Protein 8Q90 (pdb70)

Nearest PDB structures (foldseek):
  8q90-assembly1_B  TM=9.944E-01  e=4.698E-28  Haloferax mediterranei
  2zny-assembly2_C  TM=9.500E-01  e=6.715E-13  Pyrococcus horikoshii
  7fby-assembly1_A  TM=9.081E-01  e=3.328E-12  Pyrococcus horikoshii OT3
  2dbb-assembly1_B  TM=8.563E-01  e=1.277E-11  Pyrococcus horikoshii OT3
  2cfx-assembly1_C  TM=9.259E-01  e=4.310E-11  Bacillus subtilis

Sequence (294 aa):
ENLDAKLINALLGDGRASLRSSLAEELDVSVTTVSNHLRDLEDEGVIEGYTPRVNYDALGYDVTAVIQLKVEGSALPEITERLRAEKQMISVYEVTGDYDIIAIGKFRDTDGMNTQIKKLLTDTDIRESNTSVVLNAVTENEQFALDVENLDAKLINALLGDGRASLRSLAEELDVSVTTVSNHLRDLEDEGVIEGYTPRVNYDALGYDVTAVIQLKVEGSALPEITERLRAEKQMISVYEVTGDYDIIAIGKFRDTDGMNTQIKKLLTDTDIRESNTSVVLNAVTENEQFALDV

Foldseek 3Di:
DCLLLVLVLVCQVPVPDDLVRSCVVSVHDSVVSVVSVVVCCVVCVDVDDDDDDDVVVVQQVWKKKKFFAFPPVCCVVLQVVLVVVVQFPDWAQPDDRGRIITMGTHNDDVRVVVVVVVSVVPPRTPDMDMGIDPDCPDDPRDDRDDD/DCLLLVLVLVCQVPVVDDLVRSCVVSVHDSVVSVVSVCVCCVVPVDVDDDDPDDVCVVQLVWKKKKFFAAPPVCPVVLVVLLVVVVQFPDWAQPDDRGRIITMGTHNDDVGVVVSVVVSVVPVRRPDMDMDIDPDCPDDPRDDRDDD

InterPro domains:
  IPR000485 AsnC-type HTH domain [PR00033] (3-19)
  IPR000485 AsnC-type HTH domain [PR00033] (19-30)
  IPR000485 AsnC-type HTH domain [PR00033] (30-49)
  IPR000485 AsnC-type HTH domain [PS50956] (3-64)
  IPR011008 Dimeric alpha-beta barrel [SSF54909] (63-143)
  IPR011991 ArsR-like helix-turn-helix domain [cd00090] (13-52)
  IPR019887 Transcription regulator AsnC/Lrp, ligand binding domain [PF01037] (66-144)
  IPR019888 Transcription regulator AsnC-like [SM00344] (5-109)
  IPR036388 Winged helix-like DNA-binding domain superfamily [G3DSA:1.10.10.10] (5-54)
  IPR036390 Winged helix DNA-binding domain superfamily [SSF46785] (4-63)
  IPR053535 HTH-type transcriptional regulator Lrp [NF041396] (1-149)

Radius of gyration: 20.19 Å; Cα contacts (8 Å, |Δi|>4): 529; chains: 2; bounding box: 39×53×58 Å

Structure (mmCIF, N/CA/C/O backbone):
data_8Q90
#
_entry.id   8Q90
#
_cell.length_a   32.360
_cell.length_b   60.000
_cell.length_c   87.390
_cell.angle_alpha   90.000
_cell.angle_beta   95.990
_cell.angle_gamma   90.000
#
_symmetry.space_group_name_H-M   'P 1 21 1'
#
loop_
_entity.id
_entity.type
_entity.pdbx_description
1 polymer 'AsnC family transcriptional regulator'
2 water water
#
loop_
_atom_site.group_PDB
_atom_site.id
_atom_site.type_symbol
_atom_site.label_atom_id
_atom_site.label_alt_id
_atom_site.label_comp_id
_atom_site.label_asym_id
_atom_site.label_entity_id
_atom_site.label_seq_id
_atom_site.pdbx_PDB_ins_code
_atom_site.Cartn_x
_atom_site.Cartn_y
_atom_site.Cartn_z
_atom_site.occupancy
_atom_site.B_iso_or_equiv
_atom_site.auth_seq_id
_atom_site.auth_comp_id
_atom_site.auth_asym_id
_atom_site.auth_atom_id
_atom_site.pdbx_PDB_model_num
ATOM 1 N N . GLU A 1 11 ? -10.94300 -32.75400 -28.89700 0.840 50.30077 4 GLU A N 1
ATOM 2 C CA . GLU A 1 11 ? -10.75900 -32.62100 -27.42200 0.840 50.84820 4 GLU A CA 1
ATOM 3 C C . GLU A 1 11 ? -10.16700 -31.24700 -27.09500 0.840 48.14525 4 GLU A C 1
ATOM 4 O O . GLU A 1 11 ? -8.96900 -31.05500 -27.34400 0.840 50.52974 4 GLU A O 1
ATOM 6 N N . ASN A 1 12 ? -10.99800 -30.33300 -26.60200 1.000 47.51622 5 ASN A N 1
ATOM 7 C CA . ASN A 1 12 ? -10.53300 -28.97900 -26.21800 1.000 39.03363 5 ASN A CA 1
ATOM 8 C C . ASN A 1 12 ? -10.01200 -28.25400 -27.46000 1.000 35.43583 5 ASN A C 1
ATOM 9 O O . ASN A 1 12 ? -9.06500 -27.48700 -27.32600 1.000 35.29107 5 ASN A O 1
ATOM 11 N N . LEU A 1 13 ? -10.64900 -28.46900 -28.60700 1.000 36.28856 6 LEU A N 1
ATOM 12 C CA . LEU A 1 13 ? -10.18200 -27.86900 -29.88700 1.000 35.61480 6 LEU A CA 1
ATOM 13 C C . LEU A 1 13 ? -10.22800 -26.34500 -29.80600 1.000 28.94294 6 LEU A C 1
ATOM 14 O O . LEU A 1 13 ? -9.23200 -25.72500 -30.13900 1.000 31.05636 6 LEU A O 1
ATOM 19 N N . ASP A 1 14 ? -11.36000 -25.79600 -29.38600 1.000 28.51921 7 ASP A N 1
ATOM 20 C CA . ASP A 1 14 ? -11.51300 -24.32500 -29.28900 1.000 26.91639 7 ASP A CA 1
ATOM 21 C C . ASP A 1 14 ? -10.37500 -23.75700 -28.43800 1.000 23.06066 7 ASP A C 1
ATOM 22 O O . ASP A 1 14 ? -9.79800 -22.76500 -28.84300 1.000 27.39539 7 ASP A O 1
ATOM 27 N N . ALA A 1 15 ? -10.03700 -24.43500 -27.35100 1.000 27.91124 8 ALA A N 1
ATOM 28 C CA . ALA A 1 15 ? -8.95900 -23.98200 -26.44900 1.000 30.13519 8 ALA A CA 1
ATOM 29 C C . ALA A 1 15 ? -7.59500 -24.07400 -27.13800 1.000 26.69004 8 ALA A C 1
ATOM 30 O O . ALA A 1 15 ? -6.83500 -23.11800 -27.06900 1.000 24.40029 8 ALA A O 1
ATOM 32 N N . LYS A 1 16 ? -7.34000 -25.19400 -27.79800 1.000 28.97453 9 LYS A N 1
ATOM 33 C CA . LYS A 1 16 ? -6.06200 -25.34800 -28.53100 1.000 29.20877 9 LYS A CA 1
ATOM 34 C C . LYS A 1 16 ? -5.99700 -24.31800 -29.66600 1.000 28.20338 9 LYS A C 1
ATOM 35 O O . LYS A 1 16 ? -4.90700 -23.82200 -29.93500 1.000 25.56622 9 LYS A O 1
ATOM 40 N N . LEU A 1 17 ? -7.13900 -24.01300 -30.27700 1.000 23.45281 10 LEU A N 1
ATOM 41 C CA . LEU A 1 17 ? -7.19500 -23.00600 -31.36500 1.000 25.70045 10 LEU A CA 1
ATOM 42 C C . LEU A 1 17 ? -6.82900 -21.61800 -30.82200 1.000 25.70308 10 LEU A C 1
ATOM 43 O O . LEU A 1 17 ? -6.04700 -20.91900 -31.46300 1.000 27.84018 10 LEU A O 1
ATOM 48 N N . ILE A 1 18 ? -7.39600 -21.25900 -29.67500 1.000 25.13459 11 ILE A N 1
ATOM 49 C CA . ILE A 1 18 ? -7.08600 -19.95000 -29.04200 1.000 23.07382 11 ILE A CA 1
ATOM 50 C C . ILE A 1 18 ? -5.60500 -19.95600 -28.65300 1.000 26.50318 11 ILE A C 1
ATOM 51 O O . ILE A 1 18 ? -4.91100 -19.00600 -28.97000 1.000 26.59266 11 ILE A O 1
ATOM 56 N N . ASN A 1 19 ? -5.15800 -21.03300 -28.02400 1.000 24.41345 12 ASN A N 1
ATOM 57 C CA . ASN A 1 19 ? -3.75200 -21.14200 -27.57400 1.000 23.66336 12 ASN A CA 1
ATOM 58 C C . ASN A 1 19 ? -2.83700 -20.99100 -28.78700 1.000 28.74029 12 ASN A C 1
ATOM 59 O O . ASN A 1 19 ? -1.83900 -20.27100 -28.68300 1.000 25.60570 12 ASN A O 1
ATOM 64 N N . ALA A 1 20 ? -3.21400 -21.61700 -29.90100 1.000 25.41621 13 ALA A N 1
ATOM 65 C CA . ALA A 1 20 ? -2.41200 -21.48100 -31.11000 1.000 24.26607 13 ALA A CA 1
ATOM 66 C C . ALA A 1 20 ? -2.32200 -20.02600 -31.55500 1.000 25.31883 13 ALA A C 1
ATOM 67 O O . ALA A 1 20 ? -1.25800 -19.55600 -31.97500 1.000 27.33222 13 ALA A O 1
ATOM 69 N N . LEU A 1 21 ? -3.42400 -19.29100 -31.44900 1.000 24.10289 14 LEU A N 1
ATOM 70 C CA . LEU A 1 21 ? -3.46300 -17.92400 -31.94500 1.000 26.89270 14 LEU A CA 1
ATOM 71 C C . LEU A 1 21 ? -2.66600 -16.97700 -31.06000 1.000 27.63226 14 LEU A C 1
ATOM 72 O O . LEU A 1 21 ? -2.16800 -15.95600 -31.54600 1.000 25.53464 14 LEU A O 1
ATOM 77 N N . LEU A 1 22 ? -2.55700 -17.28400 -29.76900 1.000 27.88755 15 LEU A N 1
ATOM 78 C CA . LEU A 1 22 ? -1.80700 -16.43900 -28.84800 1.000 27.10588 15 LEU A CA 1
ATOM 79 C C . LEU A 1 22 ? -0.36300 -16.29000 -29.31000 1.000 31.43535 15 LEU A C 1
ATOM 80 O O . LEU A 1 22 ? 0.31400 -17.27300 -29.62800 1.000 30.35627 15 LEU A O 1
ATOM 85 N N . GLY A 1 23 ? 0.09800 -15.05100 -29.37500 1.000 32.79867 16 GLY A N 1
ATOM 86 C CA . GLY A 1 23 ? 1.40900 -14.78600 -29.93600 1.000 38.87835 16 GLY A CA 1
ATOM 87 C C . GLY A 1 23 ? 1.60900 -15.33700 -31.33500 1.000 43.65523 16 GLY A C 1
ATOM 88 O O . GLY A 1 23 ? 2.74200 -15.60900 -31.74300 1.000 49.18221 16 GLY A O 1
ATOM 89 N N . ASP A 1 24 ? 0.51700 -15.54800 -32.07200 1.000 40.80752 17 ASP A N 1
ATOM 90 C CA . ASP A 1 24 ? 0.62100 -15.91600 -33.48000 1.000 34.13830 17 ASP A CA 1
ATOM 91 C C . ASP A 1 24 ? -0.66600 -15.54000 -34.19500 1.000 29.94570 17 ASP A C 1
ATOM 92 O O . ASP A 1 24 ? -1.18300 -16.30200 -35.01900 1.000 28.10600 17 ASP A O 1
ATOM 97 N N . GLY A 1 25 ? -1.15400 -14.33200 -33.89900 1.000 28.18496 18 GLY A N 1
ATOM 98 C CA . GLY A 1 25 ? -2.49500 -13.91300 -34.26400 1.000 24.13974 18 GLY A CA 1
ATOM 99 C C . GLY A 1 25 ? -2.77200 -13.85300 -35.74900 1.000 26.87954 18 GLY A C 1
ATOM 100 O O . GLY A 1 25 ? -3.94600 -13.85100 -36.14700 1.000 26.97692 18 GLY A O 1
ATOM 101 N N . ARG A 1 26 ? -1.73500 -13.79100 -36.58200 1.000 23.81075 19 ARG A N 1
ATOM 102 C CA . ARG A 1 26 ? -1.93100 -13.69300 -38.02500 1.000 24.61874 19 ARG A CA 1
ATOM 103 C C . ARG A 1 26 ? -1.62900 -14.99300 -38.76700 1.000 30.11151 19 ARG A C 1
ATOM 104 O O . ARG A 1 26 ? -1.54600 -14.98900 -40.00100 1.000 27.74017 19 ARG A O 1
ATOM 112 N N . ALA A 1 27 ? -1.49200 -16.10400 -38.05600 1.000 25.03195 20 ALA A N 1
ATOM 113 C CA . ALA A 1 27 ? -1.28100 -17.38700 -38.70600 1.000 31.47483 20 ALA A CA 1
ATOM 114 C C . ALA A 1 27 ? -2.37400 -17.66400 -39.72400 1.000 26.23736 20 ALA A C 1
ATOM 115 O O . ALA A 1 27 ? -3.55700 -17.48100 -39.44600 1.000 25.47674 20 ALA A O 1
ATOM 117 N N . SER A 1 28 ? -1.94900 -18.19000 -40.86700 1.000 27.91124 21 SER A N 1
ATOM 118 C CA . SER A 1 28 ? -2.89500 -18.58600 -41.92600 1.000 27.49803 21 SER A CA 1
ATOM 119 C C . SER A 1 28 ? -3.80900 -19.70100 -41.41000 1.000 29.24035 21 SER A C 1
ATOM 120 O O . SER A 1 28 ? -3.39700 -20.41700 -40.50100 1.000 28.17969 21 SER A O 1
ATOM 123 N N . LEU A 1 29 ? -5.00300 -19.81300 -41.98200 1.000 32.45126 22 LEU A N 1
ATOM 124 C CA . LEU A 1 29 ? -5.94500 -20.90200 -41.62500 1.000 29.65356 22 LEU A CA 1
ATOM 125 C C . LEU A 1 29 ? -5.27200 -22.24500 -41.92100 1.000 23.49229 22 LEU A C 1
ATOM 126 O O . LEU A 1 29 ? -5.44400 -23.15600 -41.13800 1.000 30.37733 22 LEU A O 1
ATOM 131 N N . ARG A 1 30 ? -4.50400 -22.31400 -43.00600 1.000 29.38510 23 ARG A N 1
ATOM 132 C CA . ARG A 1 30 ? -3.73200 -23.53900 -43.33900 1.000 29.55091 23 ARG A CA 1
ATOM 133 C C . ARG A 1 30 ? -2.76600 -23.86000 -42.20300 1.000 27.91651 23 ARG A C 1
ATOM 134 O O . ARG A 1 30 ? -2.63600 -25.03300 -41.87700 1.000 26.44264 23 ARG A O 1
ATOM 142 N N A SER A 1 31 ? -1.93600 -22.88600 -41.82300 0.500 26.98481 24 SER A N 1
ATOM 143 N N B SER A 1 31 ? -1.93000 -22.88800 -41.82700 0.500 26.85059 24 SER A N 1
ATOM 144 C CA A SER A 1 31 ? -0.95300 -23.09600 -40.72800 0.500 26.81901 24 SER A CA 1
ATOM 145 C CA B SER A 1 31 ? -0.95400 -23.09500 -40.72300 0.500 26.89533 24 SER A CA 1
ATOM 146 C C A SER A 1 31 ? -1.66700 -23.57200 -39.45800 0.500 25.57675 24 SER A C 1
ATOM 147 C C B SER A 1 31 ? -1.68000 -23.58700 -39.47000 0.500 25.70308 24 SER A C 1
ATOM 148 O O A SER A 1 31 ? -1.30000 -24.63700 -38.95300 0.500 25.15302 24 SER A O 1
ATOM 149 O O B SER A 1 31 ? -1.30200 -24.64000 -38.94800 0.500 25.05827 24 SER A O 1
ATOM 154 N N . LEU A 1 32 ? -2.78100 -22.92400 -39.10900 1.000 25.96890 25 LEU A N 1
ATOM 155 C CA . LEU A 1 32 ? -3.55300 -23.31800 -37.90100 1.000 25.42936 25 LEU A CA 1
ATOM 156 C C . LEU A 1 32 ? -4.09600 -24.73900 -38.08700 1.000 25.32935 25 LEU A C 1
ATOM 157 O O . LEU A 1 32 ? -3.95500 -25.54400 -37.17200 1.000 25.23987 25 LEU A O 1
ATOM 162 N N . ALA A 1 33 ? -4.65500 -25.02300 -39.25300 1.000 25.79520 26 ALA A N 1
ATOM 163 C CA . ALA A 1 33 ? -5.23700 -26.35300 -39.53700 1.000 28.73766 26 ALA A CA 1
ATOM 164 C C . ALA A 1 33 ? -4.16000 -27.44000 -39.42400 1.000 26.88480 26 ALA A C 1
ATOM 165 O O . ALA A 1 33 ? -4.41100 -28.45400 -38.79000 1.000 25.93206 26 ALA A O 1
ATOM 167 N N . GLU A 1 34 ? -2.98600 -27.19000 -39.99000 1.000 26.03207 27 GLU A N 1
ATOM 168 C CA . GLU A 1 34 ? -1.91400 -28.21200 -39.98400 1.000 25.14512 27 GLU A CA 1
ATOM 169 C C . GLU A 1 34 ? -1.39700 -28.38100 -38.55200 1.000 30.53787 27 GLU A C 1
ATOM 170 O O . GLU A 1 34 ? -1.10100 -29.50700 -38.17200 1.000 27.19800 27 GLU A O 1
ATOM 176 N N . GLU A 1 35 ? -1.35600 -27.29400 -37.78300 1.000 26.48212 28 GLU A N 1
ATOM 177 C CA . GLU A 1 35 ? -0.86900 -27.34700 -36.38200 1.000 31.58273 28 GLU A CA 1
ATOM 178 C C . GLU A 1 35 ? -1.83400 -28.17300 -35.53600 1.000 28.25602 28 GLU A C 1
ATOM 179 O O . GLU A 1 35 ? -1.36400 -28.97900 -34.74200 1.000 27.52172 28 GLU A O 1
ATOM 185 N N . LEU A 1 36 ? -3.12800 -27.95500 -35.71800 1.000 29.65356 29 LEU A N 1
ATOM 186 C CA . LEU A 1 36 ? -4.17400 -28.63600 -34.91400 1.000 31.42219 29 LEU A CA 1
ATOM 187 C C . LEU A 1 36 ? -4.54500 -29.97700 -35.54500 1.000 30.64052 29 LEU A C 1
ATOM 188 O O . LEU A 1 36 ? -5.31000 -30.70600 -34.92700 1.000 35.02788 29 LEU A O 1
ATOM 193 N N . ASP A 1 37 ? -4.03000 -30.25600 -36.73900 1.000 28.16390 30 ASP A N 1
ATOM 194 C CA . ASP A 1 37 ? -4.35300 -31.50700 -37.46500 1.000 30.01149 30 ASP A CA 1
ATOM 195 C C . ASP A 1 37 ? -5.85300 -31.55700 -37.76100 1.000 35.38582 30 ASP A C 1
ATOM 196 O O . ASP A 1 37 ? -6.46900 -32.58700 -37.48000 1.000 35.62532 30 ASP A O 1
ATOM 201 N N . VAL A 1 38 ? -6.40000 -30.47000 -38.29100 1.000 28.97979 31 VAL A N 1
ATOM 202 C CA . VAL A 1 38 ? -7.82600 -30.45600 -38.71400 1.000 30.05360 31 VAL A CA 1
ATOM 203 C C . VAL A 1 38 ? -7.89800 -29.73800 -40.06100 1.000 33.65667 31 VAL A C 1
ATOM 204 O O . VAL A 1 38 ? -6.85600 -29.33200 -40.56000 1.000 28.18496 31 VAL A O 1
ATOM 208 N N . SER A 1 39 ? -9.10200 -29.57000 -40.59200 1.000 32.31440 32 SER A N 1
ATOM 209 C CA . SER A 1 39 ? -9.28400 -28.94700 -41.91900 1.000 27.24274 32 SER A CA 1
ATOM 210 C C . SER A 1 39 ? -9.27200 -27.42800 -4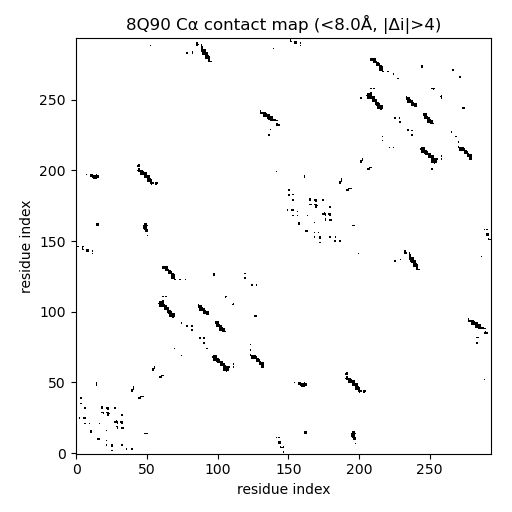1.82400 1.000 27.82965 32 SER A C 1
ATOM 211 O O . SER A 1 39 ? -9.53900 -26.90900 -40.74300 1.000 30.47207 32 SER A O 1
ATOM 214 N N . VAL A 1 40 ? -9.00300 -26.76700 -42.94400 1.000 26.60582 33 VAL A N 1
ATOM 215 C CA . VAL A 1 40 ? -9.11900 -25.28700 -42.97800 1.000 29.38773 33 VAL A CA 1
ATOM 216 C C . VAL A 1 40 ? -10.58600 -24.96100 -42.68500 1.000 25.57412 33 VAL A C 1
ATOM 217 O O . VAL A 1 40 ? -10.83800 -23.97700 -42.00400 1.000 30.12730 33 VAL A O 1
ATOM 221 N N . THR A 1 41 ? -11.49700 -25.81800 -43.15600 1.000 25.89521 34 THR A N 1
ATOM 222 C CA . THR A 1 41 ? -12.93600 -25.54900 -42.93700 1.000 24.55294 34 THR A CA 1
ATOM 223 C C . THR A 1 41 ? -13.23100 -25.57500 -41.42600 1.000 27.91124 34 THR A C 1
ATOM 224 O O . THR A 1 41 ? -13.95000 -24.68000 -40.95700 1.000 28.44552 34 THR A O 1
ATOM 228 N N . THR A 1 42 ? -12.66500 -26.54300 -40.70700 1.000 25.13196 35 THR A N 1
ATOM 229 C CA . THR A 1 42 ? -12.84700 -26.64200 -39.23500 1.000 28.47447 35 THR A CA 1
ATOM 230 C C . THR A 1 42 ? -12.38300 -25.33700 -38.56200 1.000 24.46083 35 THR A C 1
ATOM 231 O O . THR A 1 42 ? -13.17300 -24.75600 -37.82700 1.000 24.86877 35 THR A O 1
ATOM 235 N N . VAL A 1 43 ? -11.15600 -24.89900 -38.84600 1.000 22.70535 36 VAL A N 1
ATOM 236 C CA . VAL A 1 43 ? -10.60600 -23.67100 -38.20900 1.000 24.27133 36 VAL A CA 1
ATOM 237 C C . VAL A 1 43 ? -11.55500 -22.50800 -38.48300 1.000 23.63968 36 VAL A C 1
ATOM 238 O O . VAL A 1 43 ? -11.92800 -21.83300 -37.53500 1.000 30.40101 36 VAL A O 1
ATOM 242 N N . SER A 1 44 ? -11.91600 -22.30700 -39.74400 1.000 24.12131 37 SER A N 1
ATOM 243 C CA . SER A 1 44 ? -12.76400 -21.15600 -40.13400 1.000 28.99558 37 SER A CA 1
ATOM 244 C C . SER A 1 44 ? -14.06800 -21.11500 -39.32700 1.000 24.03183 37 SER A C 1
ATOM 245 O O . SER A 1 44 ? -14.37700 -20.06600 -38.77700 1.000 29.57986 37 SER A O 1
ATOM 248 N N . ASN A 1 45 ? -14.76900 -22.22900 -39.24100 1.000 27.02956 38 ASN A N 1
ATOM 249 C CA . ASN A 1 45 ? -16.09600 -22.25800 -38.58000 1.000 25.16881 38 ASN A CA 1
ATOM 250 C C . ASN A 1 45 ? -15.94000 -22.08900 -37.06500 1.000 27.32959 38 ASN A C 1
ATOM 251 O O . ASN A 1 45 ? -16.70900 -21.33000 -36.48500 1.000 28.26655 38 ASN A O 1
ATOM 256 N N . HIS A 1 46 ? -14.94400 -22.74600 -36.47300 1.000 30.85370 39 HIS A N 1
ATOM 257 C CA . HIS A 1 46 ? -14.70200 -22.61400 -35.01400 1.000 28.23233 39 HIS A CA 1
ATOM 258 C C . HIS A 1 46 ? -14.29600 -21.17400 -34.67300 1.000 29.50880 39 HIS A C 1
ATOM 259 O O . HIS A 1 46 ? -14.76500 -20.66700 -33.66300 1.000 30.17467 39 HIS A O 1
ATOM 266 N N . LEU A 1 47 ? -13.47900 -20.55300 -35.51500 1.000 28.61396 40 LEU A N 1
ATOM 267 C CA . LEU A 1 47 ? -13.05100 -19.15800 -35.26900 1.000 27.34538 40 LEU A CA 1
ATOM 268 C C . LEU A 1 47 ? -14.26800 -18.23800 -35.39800 1.000 29.85621 40 LEU A C 1
ATOM 269 O O . LEU A 1 47 ? -14.41700 -17.37000 -34.54600 1.000 32.62496 40 LEU A O 1
ATOM 274 N N . ARG A 1 48 ? -15.11700 -18.47000 -36.39800 1.000 28.77977 41 ARG A N 1
ATOM 275 C CA . ARG A 1 48 ? -16.32200 -17.62500 -36.62900 1.000 32.08016 41 ARG A CA 1
ATOM 276 C C . ARG A 1 48 ? -17.27100 -17.73300 -35.43000 1.000 32.24334 41 ARG A C 1
ATOM 277 O O . ARG A 1 48 ? -17.83500 -16.71800 -35.02900 1.000 35.62796 41 ARG A O 1
ATOM 282 N N . ASP A 1 49 ? -17.38700 -18.92300 -34.86400 1.000 30.08782 42 ASP A N 1
ATOM 283 C CA . ASP A 1 49 ? -18.27500 -19.13500 -33.70100 1.000 30.87212 42 ASP A CA 1
ATOM 284 C C . ASP A 1 49 ? -17.67300 -18.47700 -32.45700 1.000 32.10648 42 ASP A C 1
ATOM 285 O O . ASP A 1 49 ? -18.42700 -17.86200 -31.70600 1.000 34.68574 42 ASP A O 1
ATOM 290 N N . LEU A 1 50 ? -16.36600 -18.62100 -32.26400 1.000 30.81685 43 LEU A N 1
ATOM 291 C CA . LEU A 1 50 ? -15.67900 -18.02100 -31.09000 1.000 31.65906 43 LEU A CA 1
ATOM 292 C C . LEU A 1 50 ? -15.81100 -16.50300 -31.16400 1.000 33.12766 43 LEU A C 1
ATOM 293 O O . LEU A 1 50 ? -16.02200 -15.88100 -30.11900 1.000 29.14560 43 LEU A O 1
ATOM 298 N N . GLU A 1 51 ? -15.73000 -15.95500 -32.36600 1.000 26.83480 44 GLU A N 1
ATOM 299 C CA . GLU A 1 51 ? -15.89900 -14.49600 -32.55100 1.000 29.96938 44 GLU A CA 1
ATOM 300 C C . GLU A 1 51 ? -17.37600 -14.11700 -32.35100 1.000 34.25674 44 GLU A C 1
ATOM 301 O O . GLU A 1 51 ? -17.63000 -13.06000 -31.77400 1.000 33.01448 44 GLU A O 1
ATOM 307 N N . ASP A 1 52 ? -18.29700 -14.98500 -32.77500 1.000 36.73862 45 ASP A N 1
ATOM 308 C CA . ASP A 1 52 ? -19.75200 -14.71000 -32.64200 1.000 38.23353 45 ASP A CA 1
ATOM 309 C C . ASP A 1 52 ? -20.19900 -14.85900 -31.18400 1.000 41.30232 45 ASP A C 1
ATOM 310 O O . ASP A 1 52 ? -21.08600 -14.10700 -30.78200 1.000 39.63370 45 ASP A O 1
ATOM 315 N N . GLU A 1 53 ? -19.60000 -15.77500 -30.43100 1.000 36.53070 46 GLU A N 1
ATOM 316 C CA . GLU A 1 53 ? -19.92400 -15.92400 -28.99300 1.000 38.89677 46 GLU A CA 1
ATOM 317 C C . GLU A 1 53 ? -19.24200 -14.82800 -28.16900 1.000 37.12287 46 GLU A C 1
ATOM 318 O O . GLU A 1 53 ? -19.50700 -14.77200 -26.97000 1.000 40.71278 46 GLU A O 1
ATOM 324 N N . GLY A 1 54 ? -18.38000 -14.02100 -28.78100 1.000 34.75154 47 GLY A N 1
ATOM 325 C CA . GLY A 1 54 ? -17.63300 -12.99400 -28.03300 1.000 35.28844 47 GLY A CA 1
ATOM 326 C C . GLY A 1 54 ? -16.46500 -13.51900 -27.20700 1.000 32.32230 47 GLY A C 1
ATOM 327 O O . GLY A 1 54 ? -16.01400 -12.77600 -26.34500 1.000 32.56706 47 GLY A O 1
ATOM 328 N N . VAL A 1 55 ? -16.00500 -14.74900 -27.43400 1.000 27.78228 48 VAL A N 1
ATOM 329 C CA . VAL A 1 55 ? -14.79600 -15.27800 -26.74000 1.000 24.16606 48 VAL A CA 1
ATOM 330 C C . VAL A 1 55 ? -13.57300 -14.61100 -27.37500 1.000 25.38462 48 VAL A C 1
ATOM 331 O O . VAL A 1 55 ? -12.65200 -14.28100 -26.65100 1.000 25.67413 48 VAL A O 1
ATOM 335 N N . ILE A 1 56 ? -13.59300 -14.44600 -28.68900 1.000 22.06317 49 ILE A N 1
ATOM 336 C CA . ILE A 1 56 ? -12.51700 -13.68500 -29.37400 1.000 27.98493 49 ILE A CA 1
ATOM 337 C C . ILE A 1 56 ? -13.13700 -12.33600 -29.75000 1.000 31.94330 49 ILE A C 1
ATOM 338 O O . ILE A 1 56 ? -14.00200 -12.30500 -30.62400 1.000 31.21953 49 ILE A O 1
ATOM 343 N N . GLU A 1 57 ? -12.72400 -11.27600 -29.07200 1.000 29.88779 50 GLU A N 1
ATOM 344 C CA . GLU A 1 57 ? -13.34100 -9.94100 -29.27600 1.000 31.47746 50 GLU A CA 1
ATOM 345 C C . GLU A 1 57 ? -12.77200 -9.27700 -30.52600 1.000 28.44025 50 GLU A C 1
ATOM 346 O O . GLU A 1 57 ? -13.37300 -8.32500 -31.01300 1.000 35.10158 50 GLU A O 1
ATOM 352 N N . GLY A 1 58 ? -11.67100 -9.81000 -31.02700 1.000 30.37733 51 GLY A N 1
ATOM 353 C CA . GLY A 1 58 ? -11.01400 -9.25500 -32.21100 1.000 32.06700 51 GLY A CA 1
ATOM 354 C C . GLY A 1 58 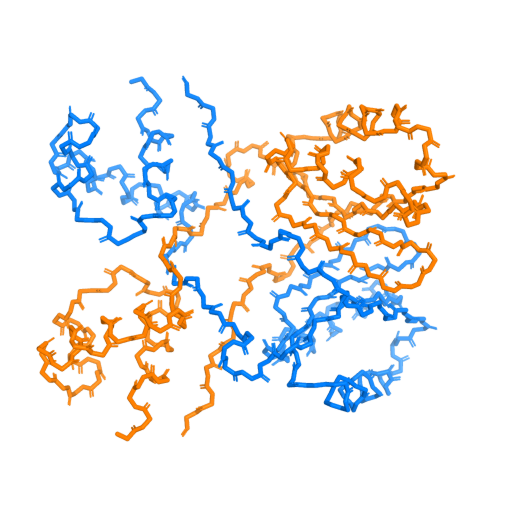? -9.54500 -9.61500 -32.23200 1.000 26.34526 51 GLY A C 1
ATOM 355 O O . GLY A 1 58 ? -9.10300 -10.35300 -31.36200 1.000 27.04008 51 GLY A O 1
ATOM 356 N N . TYR A 1 59 ? -8.83000 -9.09900 -33.21600 1.000 24.71612 52 TYR A N 1
ATOM 357 C CA . TYR A 1 59 ? -7.38300 -9.37000 -33.32500 1.000 26.25841 52 TYR A CA 1
ATOM 358 C C . TYR A 1 59 ? -6.64000 -8.03700 -33.38900 1.000 23.87128 52 TYR A C 1
ATOM 359 O O . TYR A 1 59 ? -7.16200 -7.07800 -33.96000 1.000 26.39790 52 TYR A O 1
ATOM 368 N N . THR A 1 60 ? -5.44500 -8.00100 -32.80700 1.000 29.54038 53 THR A N 1
ATOM 369 C CA . THR A 1 60 ? -4.67300 -6.73800 -32.77300 1.000 26.27157 53 THR A CA 1
ATOM 370 C C . THR A 1 60 ? -3.16900 -6.98900 -32.74300 1.000 30.38259 53 THR A C 1
ATOM 371 O O . THR A 1 60 ? -2.73900 -8.03900 -32.25700 1.000 26.74268 53 THR A O 1
ATOM 375 N N . PRO A 1 61 ? -2.35700 -6.05400 -33.26200 1.000 28.70607 54 PRO A N 1
ATOM 376 C CA . PRO A 1 61 ? -0.92000 -6.17900 -33.12900 1.000 26.49791 54 PRO A CA 1
ATOM 377 C C . PRO A 1 61 ? -0.47700 -5.76200 -31.72400 1.000 26.10050 54 PRO A C 1
ATOM 378 O O . PRO A 1 61 ? -1.14900 -4.97300 -31.12500 1.000 30.28258 54 PRO A O 1
ATOM 382 N N . ARG A 1 62 ? 0.59500 -6.35700 -31.21600 1.000 25.97153 55 ARG A N 1
ATOM 383 C CA . ARG A 1 62 ? 1.16900 -5.89800 -29.93100 1.000 25.07406 55 ARG A CA 1
ATOM 384 C C . ARG A 1 62 ? 2.16100 -4.78900 -30.26200 1.000 27.51119 55 ARG A C 1
ATOM 385 O O . ARG A 1 62 ? 3.25400 -5.10900 -30.72100 1.000 22.42637 55 ARG A O 1
ATOM 393 N N . VAL A 1 63 ? 1.75800 -3.54400 -30.04000 1.000 30.43523 56 VAL A N 1
ATOM 394 C CA . VAL A 1 63 ? 2.59100 -2.37200 -30.43700 1.000 27.94546 56 VAL A CA 1
ATOM 395 C C . VAL A 1 63 ? 3.54800 -1.98000 -29.30800 1.000 30.04308 56 VAL A C 1
ATOM 396 O O . VAL A 1 63 ? 3.11000 -1.91000 -28.16400 1.000 28.19022 56 VAL A O 1
ATOM 400 N N . ASN A 1 64 ? 4.80400 -1.73000 -29.65800 1.000 27.43750 57 ASN A N 1
ATOM 401 C CA . ASN A 1 64 ? 5.82300 -1.30200 -28.67400 1.000 29.16402 57 ASN A CA 1
ATOM 402 C C . ASN A 1 64 ? 5.80400 0.22700 -28.59900 1.000 26.04523 57 ASN A C 1
ATOM 403 O O . ASN A 1 64 ? 6.43500 0.86700 -29.43500 1.000 24.97931 57 ASN A O 1
ATOM 408 N N . TYR A 1 65 ? 5.10200 0.77100 -27.61200 1.000 28.15601 58 TYR A N 1
ATOM 409 C CA . TYR A 1 65 ? 4.95400 2.24700 -27.51200 1.000 27.00324 58 TYR A CA 1
ATOM 410 C C . TYR A 1 65 ? 6.26300 2.90100 -27.04400 1.000 30.12203 58 TYR A C 1
ATOM 411 O O . TYR A 1 65 ? 6.49100 4.06500 -27.36700 1.000 28.10863 58 TYR A O 1
ATOM 420 N N . ASP A 1 66 ? 7.09700 2.16500 -26.31700 1.000 27.26380 59 ASP A N 1
ATOM 421 C CA . ASP A 1 66 ? 8.41900 2.70400 -25.92400 1.000 27.36381 59 ASP A CA 1
ATOM 422 C C . ASP A 1 66 ? 9.18900 3.03000 -27.20200 1.000 26.87691 59 ASP A C 1
ATOM 423 O O . ASP A 1 66 ? 9.83000 4.07400 -27.25400 1.000 31.89330 59 ASP A O 1
ATOM 428 N N . ALA A 1 67 ? 9.05400 2.17400 -28.20800 1.000 27.48751 60 ALA A N 1
ATOM 429 C CA . ALA A 1 67 ? 9.73900 2.39500 -29.49700 1.000 34.40149 60 ALA A CA 1
ATOM 430 C C . ALA A 1 67 ? 9.17200 3.62300 -30.19600 1.000 30.33785 60 ALA A C 1
ATOM 431 O O . ALA A 1 67 ? 9.91000 4.22400 -30.96600 1.000 40.93122 60 ALA A O 1
ATOM 433 N N . LEU A 1 68 ? 7.91300 3.95500 -29.93800 1.000 32.50916 61 LEU A N 1
ATOM 434 C CA . LEU A 1 68 ? 7.24400 5.12000 -30.56300 1.000 26.69267 61 LEU A CA 1
ATOM 435 C C . LEU A 1 68 ? 7.38800 6.36900 -29.68500 1.000 30.04571 61 LEU A C 1
ATOM 436 O O . LEU A 1 68 ? 6.67100 7.33100 -29.94600 1.000 34.08567 61 LEU A O 1
ATOM 441 N N . GLY A 1 69 ? 8.25600 6.33600 -28.67700 1.000 29.31930 62 GLY A N 1
ATOM 442 C CA . GLY A 1 69 ? 8.51300 7.52400 -27.84200 1.000 29.73251 62 GLY A CA 1
ATOM 443 C C . GLY A 1 69 ? 7.57800 7.66700 -26.65800 1.000 30.80633 62 GLY A C 1
ATOM 444 O O . GLY A 1 69 ? 7.58200 8.72900 -26.04100 1.000 31.42219 62 GLY A O 1
ATOM 445 N N . TYR A 1 70 ? 6.80100 6.63500 -26.35900 1.000 26.85848 63 TYR A N 1
ATOM 446 C CA . TYR A 1 70 ? 5.95500 6.69000 -25.17300 1.000 26.93481 63 TYR A CA 1
ATOM 447 C C . TYR A 1 70 ? 6.68500 5.92300 -24.07200 1.000 25.76098 63 TYR A C 1
ATOM 448 O O . TYR A 1 70 ? 6.39200 4.77100 -23.77400 1.000 30.21678 63 TYR A O 1
ATOM 457 N N . ASP A 1 71 ? 7.65800 6.60200 -23.45100 1.000 26.97692 64 ASP A N 1
ATOM 458 C CA . ASP A 1 71 ? 8.58200 5.95200 -22.53500 1.000 32.87236 64 ASP A CA 1
ATOM 459 C C . ASP A 1 71 ? 8.01300 5.71300 -21.14400 1.000 35.94642 64 ASP A C 1
ATOM 460 O O . ASP A 1 71 ? 8.55300 4.87100 -20.41800 1.000 36.35962 64 ASP A O 1
ATOM 465 N N . VAL A 1 72 ? 6.99400 6.45700 -20.72600 1.000 30.78527 65 VAL A N 1
ATOM 466 C CA . VAL A 1 72 ? 6.57000 6.47600 -19.32800 1.000 27.26116 65 VAL A CA 1
ATOM 467 C C . VAL A 1 72 ? 5.19200 5.85500 -19.20100 1.000 23.62652 65 VAL A C 1
ATOM 468 O O . VAL A 1 72 ? 4.29700 6.15000 -19.99400 1.000 22.55534 65 VAL A O 1
ATOM 472 N N . THR A 1 73 ? 5.02400 4.99900 -18.19800 1.000 21.31835 66 THR A N 1
ATOM 473 C CA . THR A 1 73 ? 3.72600 4.45700 -17.81300 1.000 20.08136 66 THR A CA 1
ATOM 474 C C . THR A 1 73 ? 3.42300 4.87000 -16.37300 1.000 20.60773 66 THR A C 1
ATOM 475 O O . THR A 1 73 ? 4.32500 4.93500 -15.53500 1.000 22.26583 66 THR A O 1
ATOM 479 N N . ALA A 1 74 ? 2.15900 5.16300 -16.07900 1.000 20.89987 67 ALA A N 1
ATOM 480 C CA . ALA A 1 74 ? 1.76600 5.46900 -14.71300 1.000 21.09463 67 ALA A CA 1
ATOM 481 C C . ALA A 1 74 ? 0.44900 4.77500 -14.39700 1.000 23.05013 67 ALA A C 1
ATOM 482 O O . ALA A 1 74 ? -0.40800 4.60100 -15.26400 1.000 24.11605 67 ALA A O 1
ATOM 484 N N . VAL A 1 75 ? 0.31600 4.35400 -13.14900 1.000 20.09188 68 VAL A N 1
ATOM 485 C CA . VAL A 1 75 ? -0.93400 3.83400 -12.61800 1.000 20.83145 68 VAL A CA 1
ATOM 486 C C . VAL A 1 75 ? -1.57100 4.95200 -11.79600 1.000 23.95287 68 VAL A C 1
ATOM 487 O O . VAL A 1 75 ? -0.95000 5.48200 -10.86700 1.000 23.68968 68 VAL A O 1
ATOM 491 N N . ILE A 1 76 ? -2.77900 5.32800 -12.16000 1.000 20.51035 69 ILE A N 1
ATOM 492 C CA . ILE A 1 76 ? -3.44600 6.46400 -11.47500 1.000 21.30782 69 ILE A CA 1
ATOM 493 C C . ILE A 1 76 ? -4.61800 5.96000 -10.63600 1.000 24.86088 69 ILE A C 1
ATOM 494 O O . ILE A 1 76 ? -5.50300 5.29800 -11.18900 1.000 22.68430 69 ILE A O 1
ATOM 499 N N . GLN A 1 77 ? -4.58900 6.27900 -9.34900 1.000 20.91303 70 GLN A N 1
ATOM 500 C CA . GLN A 1 77 ? -5.69200 5.90600 -8.44300 1.000 21.50784 70 GLN A CA 1
ATOM 501 C C . GLN A 1 77 ? -6.52100 7.15800 -8.14000 1.000 21.31571 70 GLN A C 1
ATOM 502 O O . GLN A 1 77 ? -5.93300 8.18300 -7.82300 1.000 18.61802 70 GLN A O 1
ATOM 508 N N . LEU A 1 78 ? -7.83700 7.04700 -8.26700 1.000 19.68394 71 LEU A N 1
ATOM 509 C CA . LEU A 1 78 ? -8.74200 8.19700 -8.03400 1.000 20.12873 71 LEU A CA 1
ATOM 510 C C . LEU A 1 78 ? -9.89300 7.82800 -7.09100 1.000 20.65511 71 LEU A C 1
ATOM 511 O O . LEU A 1 78 ? -10.33800 6.67900 -7.11800 1.000 20.74722 71 LEU A O 1
ATOM 516 N N . LYS A 1 79 ? -10.34600 8.79700 -6.31100 1.000 19.44707 72 LYS A N 1
ATOM 517 C CA . LYS A 1 79 ? -11.52900 8.59600 -5.45200 1.000 20.91567 72 LYS A CA 1
ATOM 518 C C . LYS A 1 79 ? -12.60200 9.58900 -5.90100 1.000 23.14225 72 LYS A C 1
ATOM 519 O O . LYS A 1 79 ? -12.35600 10.79200 -5.84600 1.000 22.69746 72 LYS A O 1
ATOM 525 N N . VAL A 1 80 ? -13.71400 9.07100 -6.37900 1.000 20.03398 73 VAL A N 1
ATOM 526 C CA . VAL A 1 80 ? -14.84900 9.92500 -6.80700 1.000 23.56072 73 VAL A CA 1
ATOM 527 C C . VAL A 1 80 ? -16.13400 9.35900 -6.19100 1.000 22.86064 73 VAL A C 1
ATOM 528 O O . VAL A 1 80 ? -16.14100 8.19600 -5.81600 1.000 23.17120 73 VAL A O 1
ATOM 532 N N . GLU A 1 81 ? -17.16900 10.18200 -6.06600 1.000 25.58728 74 GLU A N 1
ATOM 533 C CA . GLU A 1 81 ? -18.48400 9.67400 -5.62800 1.000 21.37888 74 GLU A CA 1
ATOM 534 C C . GLU A 1 81 ? -19.03400 8.77100 -6.73800 1.000 23.25542 74 GLU A C 1
ATOM 535 O O . GLU A 1 81 ? -18.72900 9.02600 -7.90200 1.000 27.73227 74 GLU A O 1
ATOM 537 N N . GLY A 1 82 ? -19.81200 7.75700 -6.37800 1.000 24.69507 75 GLY A N 1
ATOM 538 C CA . GLY A 1 82 ? -20.40400 6.84600 -7.37000 1.000 21.53416 75 GLY A CA 1
ATOM 539 C C . GLY A 1 82 ? -21.12200 7.58800 -8.47500 1.000 22.37374 75 GLY A C 1
ATOM 540 O O . GLY A 1 82 ? -20.93700 7.22800 -9.62600 1.000 26.28210 75 GLY A O 1
ATOM 541 N N . SER A 1 83 ? -21.87900 8.61900 -8.11700 1.000 22.67903 76 SER A N 1
ATOM 542 C CA . SER A 1 83 ? -22.65100 9.42400 -9.09800 1.000 26.58477 76 SER A CA 1
ATOM 543 C C . SER A 1 83 ? -21.74600 10.02000 -10.16900 1.000 28.84556 76 SER A C 1
ATOM 544 O O . SER A 1 83 ? -22.25800 10.36200 -11.23100 1.000 29.26667 76 SER A O 1
ATOM 547 N N . ALA A 1 84 ? -20.46300 10.18400 -9.85800 1.000 25.33462 77 ALA A N 1
ATOM 548 C CA . ALA A 1 84 ? -19.52600 10.81100 -10.81100 1.000 26.86112 77 ALA A CA 1
ATOM 549 C C . ALA A 1 84 ? -18.72800 9.76500 -11.60700 1.000 28.01915 77 ALA A C 1
ATOM 550 O O . ALA A 1 84 ? -18.05400 10.15000 -12.55600 1.000 32.18807 77 ALA A O 1
ATOM 552 N N . LEU A 1 85 ? -18.81100 8.49700 -11.22400 1.000 24.21869 78 LEU A N 1
ATOM 553 C CA . LEU A 1 85 ? -18.06200 7.42000 -11.91800 1.000 28.16654 78 LEU A CA 1
ATOM 554 C C . LEU A 1 85 ? -18.33500 7.47600 -13.42800 1.000 29.50091 78 LEU A C 1
ATOM 555 O O . LEU A 1 85 ? -17.37900 7.46500 -14.18000 1.000 32.09859 78 LEU A O 1
ATOM 560 N N . PRO A 1 86 ? -19.59800 7.56600 -13.88800 1.000 28.52447 79 PRO A N 1
ATOM 561 C CA . PRO A 1 86 ? -19.89500 7.67300 -15.31700 1.000 34.57520 79 PRO A CA 1
ATOM 562 C C . PRO A 1 86 ? -19.11400 8.78300 -16.05300 1.000 31.39850 79 PRO A C 1
ATOM 563 O O . PRO A 1 86 ? -18.52900 8.50200 -17.05900 1.000 32.37757 79 PRO A O 1
ATOM 567 N N . GLU A 1 87 ? -19.07700 9.99700 -15.51100 1.000 30.90897 80 GLU A N 1
ATOM 568 C CA . GLU A 1 87 ? -18.43800 11.14600 -16.22100 1.000 31.92488 80 GLU A CA 1
ATOM 569 C C . GLU A 1 87 ? -16.90700 11.07400 -16.15900 1.000 24.29239 80 GLU A C 1
ATOM 570 O O . GLU A 1 87 ? -16.27200 11.39500 -17.15200 1.000 29.01664 80 GLU A O 1
ATOM 576 N N . ILE A 1 88 ? -16.36300 10.64600 -15.02900 1.000 28.94031 81 ILE A N 1
ATOM 577 C CA . ILE A 1 88 ? -14.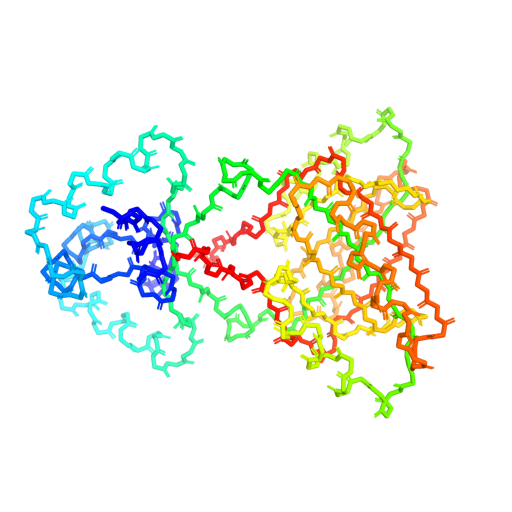88400 10.49800 -14.90600 1.000 27.29011 81 ILE A CA 1
ATOM 578 C C . ILE A 1 88 ? -14.41800 9.37400 -15.83500 1.000 26.61635 81 ILE A C 1
ATOM 579 O O . ILE A 1 88 ? -13.40500 9.56700 -16.50500 1.000 27.85334 81 ILE A O 1
ATOM 584 N N . THR A 1 89 ? -15.16300 8.27300 -15.88600 1.000 21.50258 82 THR A N 1
ATOM 585 C CA . THR A 1 89 ? -14.77700 7.10900 -16.71700 1.000 23.94498 82 THR A CA 1
ATOM 586 C C . THR A 1 89 ? -14.78000 7.53700 -18.18400 1.000 26.46633 82 THR A C 1
ATOM 587 O O . THR A 1 89 ? -13.82400 7.21200 -18.88300 1.000 30.74579 82 THR A O 1
ATOM 591 N N . GLU A 1 90 ? -15.80300 8.27500 -18.59600 1.000 28.71397 83 GLU A N 1
ATOM 592 C CA . GLU A 1 90 ? -15.90600 8.76500 -19.99600 1.000 31.71959 83 GLU A CA 1
ATOM 593 C C . GLU A 1 90 ? -14.78200 9.76300 -20.28400 1.000 32.65918 83 GLU A C 1
ATOM 594 O O . GLU A 1 90 ? -14.18000 9.65700 -21.35200 1.000 35.01999 83 GLU A O 1
ATOM 596 N N . ARG A 1 91 ? -14.51300 10.67700 -19.35500 1.000 30.09308 84 ARG A N 1
ATOM 597 C CA . ARG A 1 91 ? -13.37700 11.62800 -19.50200 1.000 31.25375 84 ARG A CA 1
ATOM 598 C C . ARG A 1 91 ? -12.06400 10.86600 -19.70900 1.000 32.53548 84 ARG A C 1
ATOM 599 O O . ARG A 1 91 ? -11.27900 11.28100 -20.55700 1.000 32.17754 84 ARG A O 1
ATOM 607 N N . LEU A 1 92 ? -11.84500 9.80600 -18.93800 1.000 29.57986 85 LEU A N 1
ATOM 608 C CA . LEU A 1 92 ? -10.59200 9.01500 -19.02200 1.000 25.24250 85 LEU A CA 1
ATOM 609 C C . LEU A 1 92 ? -10.56300 8.20300 -20.32400 1.000 29.76936 85 LEU A C 1
ATOM 610 O O . LEU A 1 92 ? -9.50100 8.13700 -20.94000 1.000 28.83504 85 LEU A O 1
ATOM 615 N N . ARG A 1 93 ? -11.69000 7.60300 -20.70500 1.000 32.81972 86 ARG A N 1
ATOM 616 C CA . ARG A 1 93 ? -11.79400 6.84800 -21.97900 1.000 36.14644 86 ARG A CA 1
ATOM 617 C C . ARG A 1 93 ? -11.52700 7.77600 -23.16100 1.000 39.28103 86 ARG A C 1
ATOM 618 O O . ARG A 1 93 ? -10.96400 7.30000 -24.14100 1.000 42.89462 86 ARG A O 1
ATOM 622 N N . ALA A 1 94 ? -11.93000 9.04100 -23.06100 1.000 36.50438 87 ALA A N 1
ATOM 623 C CA . ALA A 1 94 ? -11.65900 10.04100 -24.11500 1.000 43.09464 87 ALA A CA 1
ATOM 624 C C . ALA A 1 94 ? -10.15200 10.24300 -24.29400 1.000 37.43607 87 ALA A C 1
ATOM 625 O O . ALA A 1 94 ? -9.73100 10.46000 -25.43100 1.000 43.26571 87 ALA A O 1
ATOM 627 N N . GLU A 1 95 ? -9.39300 10.20800 -23.20300 1.000 35.30423 88 GLU A N 1
ATOM 628 C CA . GLU A 1 95 ? -7.91600 10.35600 -23.28400 1.000 35.83588 88 GLU A CA 1
ATOM 629 C C . GLU A 1 95 ? -7.35200 9.03600 -23.80700 1.000 32.40389 88 GLU A C 1
ATOM 630 O O . GLU A 1 95 ? -7.27300 8.07500 -23.03600 1.000 30.95634 88 GLU A O 1
ATOM 633 N N . LYS A 1 96 ? -7.02800 8.99500 -25.09400 1.000 30.28784 89 LYS A N 1
ATOM 634 C CA . LYS A 1 96 ? -6.58200 7.73100 -25.72700 1.000 35.48057 89 LYS A CA 1
ATOM 635 C C . LYS A 1 96 ? -5.35500 7.15200 -25.01900 1.000 31.13794 89 LYS A C 1
ATOM 636 O O . LYS A 1 96 ? -5.16000 5.94400 -25.11800 1.000 36.35699 89 LYS A O 1
ATOM 642 N N . GLN A 1 97 ? -4.58100 7.98300 -24.33300 1.000 28.83767 90 GLN A N 1
ATOM 643 C CA . GLN A 1 97 ? -3.33200 7.50100 -23.69600 1.000 29.83779 90 GLN A CA 1
ATOM 644 C C . GLN A 1 97 ? -3.66000 6.68700 -22.44100 1.000 28.46920 90 GLN A C 1
ATOM 645 O O . GLN A 1 97 ? -2.77500 5.98600 -21.96000 1.000 24.18974 90 GLN A O 1
ATOM 651 N N . MET A 1 98 ? -4.87800 6.81200 -21.93200 1.000 24.30028 91 MET A N 1
ATOM 652 C CA . MET A 1 98 ? -5.30100 5.94900 -20.80600 1.000 27.29275 91 MET A CA 1
ATOM 653 C C . MET A 1 98 ? -5.69500 4.60900 -21.43200 1.000 25.47674 91 MET A C 1
ATOM 654 O O . MET A 1 98 ? -6.78200 4.53300 -22.00100 1.000 27.70595 91 MET A O 1
ATOM 659 N N . ILE A 1 99 ? -4.83200 3.60300 -21.33100 1.000 24.39240 92 ILE A N 1
ATOM 660 C CA . ILE A 1 99 ? -5.10700 2.35600 -22.04500 1.000 24.58979 92 ILE A CA 1
ATOM 661 C C . ILE A 1 99 ? -5.95800 1.37900 -21.23400 1.000 24.52662 92 ILE A C 1
ATOM 662 O O . ILE A 1 99 ? -6.56700 0.46700 -21.82000 1.000 24.70296 92 ILE A O 1
ATOM 667 N N . SER A 1 100 ? -6.04100 1.55700 -19.91300 1.000 22.44216 93 SER A N 1
ATOM 668 C CA . SER A 1 100 ? -6.91500 0.77200 -19.04900 1.000 22.24214 93 SER A CA 1
ATOM 669 C C . SER A 1 100 ? -7.60600 1.70200 -18.06600 1.000 21.16306 93 SER A C 1
ATOM 670 O O . SER A 1 100 ? -6.99100 2.65200 -17.58400 1.000 20.21821 93 SER A O 1
ATOM 673 N N . VAL A 1 101 ? -8.88800 1.44200 -17.79100 1.000 22.37374 94 VAL A N 1
ATOM 674 C CA . VAL A 1 101 ? -9.68400 2.20500 -16.82900 1.000 21.94737 94 VAL A CA 1
ATOM 675 C C . VAL A 1 101 ? -10.59400 1.22500 -16.09800 1.000 24.11079 94 VAL A C 1
ATOM 676 O O . VAL A 1 101 ? -11.41900 0.55300 -16.72700 1.000 22.91327 94 VAL A O 1
ATOM 680 N N . TYR A 1 102 ? -10.46000 1.14700 -14.77400 1.000 19.55234 95 TYR A N 1
ATOM 681 C CA . TYR A 1 102 ? -11.18600 0.18100 -13.96500 1.000 19.44970 95 TYR A CA 1
ATOM 682 C C . TYR A 1 102 ? -11.94400 0.90200 -12.86700 1.000 22.78168 95 TYR A C 1
ATOM 683 O O . TYR A 1 102 ? -11.35400 1.71800 -12.15100 1.000 21.52627 95 TYR A O 1
ATOM 692 N N . GLU A 1 103 ? -13.23500 0.59200 -12.71800 1.000 21.01831 96 GLU A N 1
ATOM 693 C CA . GLU A 1 103 ? -13.95400 0.87800 -11.48100 1.000 19.56024 96 GLU A CA 1
ATOM 694 C C . GLU A 1 103 ? -13.72800 -0.28300 -10.51500 1.000 22.82642 96 GLU A C 1
ATOM 695 O O . GLU A 1 103 ? -13.91500 -1.45200 -10.88300 1.000 22.80273 96 GLU A O 1
ATOM 701 N N . VAL A 1 104 ? -13.27900 0.02400 -9.29400 1.000 17.56790 97 VAL A N 1
ATOM 702 C CA . VAL A 1 104 ? -12.81400 -1.01100 -8.37700 1.000 20.14715 97 VAL A CA 1
ATOM 703 C C . VAL A 1 104 ? -13.33800 -0.71900 -6.98000 1.000 21.51837 97 VAL A C 1
ATOM 704 O O . VAL A 1 104 ? -13.81700 0.37700 -6.69700 1.000 20.18137 97 VAL A O 1
ATOM 708 N N . THR A 1 105 ? -13.25600 -1.72900 -6.11100 1.000 20.81829 98 THR A N 1
ATOM 709 C CA . THR A 1 105 ? -13.59100 -1.59200 -4.69800 1.000 20.41561 98 THR A CA 1
ATOM 710 C C . THR A 1 105 ? -12.45900 -0.90000 -3.92900 1.000 23.43176 98 THR A C 1
ATOM 711 O O . THR A 1 105 ? -11.31500 -0.82000 -4.38400 1.000 22.88959 98 THR A O 1
ATOM 715 N N . GLY A 1 106 ? -12.77500 -0.44700 -2.71700 1.000 23.13172 99 GLY A N 1
ATOM 716 C CA . GLY A 1 106 ? -11.78200 0.16800 -1.85400 1.000 28.26918 99 GLY A CA 1
ATOM 717 C C . GLY A 1 106 ? -11.92800 1.68100 -1.79400 1.000 30.77474 99 GLY A C 1
ATOM 718 O O . GLY A 1 106 ? -12.84000 2.27900 -2.37500 1.000 23.55282 99 GLY A O 1
ATOM 719 N N . ASP A 1 107 ? -10.97700 2.29900 -1.07700 1.000 27.34538 100 ASP A N 1
ATOM 720 C CA . ASP A 1 107 ? -10.94600 3.75300 -0.90500 1.000 29.04559 100 ASP A CA 1
ATOM 721 C C . ASP A 1 107 ? -10.91300 4.46800 -2.25400 1.000 29.30351 100 ASP A C 1
ATOM 722 O O . ASP A 1 107 ? -11.70400 5.38600 -2.50500 1.000 25.75835 100 ASP A O 1
ATOM 727 N N . TYR A 1 108 ? -9.97800 4.09200 -3.11900 1.000 24.48451 101 TYR A N 1
ATOM 728 C CA . TYR A 1 108 ? -9.92000 4.62100 -4.47800 1.000 24.71349 101 TYR A CA 1
ATOM 729 C C . TYR A 1 108 ? -10.78600 3.72100 -5.33600 1.000 22.58692 101 TYR A C 1
ATOM 730 O O . TYR A 1 108 ? -10.52900 2.51700 -5.41100 1.000 22.90275 101 TYR A O 1
ATOM 739 N N . ASP A 1 109 ? -11.80600 4.28300 -5.97500 1.000 21.04989 102 ASP A N 1
ATOM 740 C CA . ASP A 1 109 ? -12.71400 3.47500 -6.76900 1.000 19.74974 102 ASP A CA 1
ATOM 741 C C . ASP A 1 109 ? -12.41300 3.52400 -8.26200 1.000 18.11007 102 ASP A C 1
ATOM 742 O O . ASP A 1 109 ? -13.15600 2.92000 -9.04500 1.000 18.99438 102 ASP A O 1
ATOM 747 N N . ILE A 1 110 ? -11.31300 4.16000 -8.67100 1.000 18.87068 103 ILE A N 1
ATOM 748 C CA . ILE A 1 110 ? -10.86400 4.14300 -10.06000 1.000 19.50234 103 ILE A CA 1
ATOM 749 C C . ILE A 1 110 ? -9.37800 3.84500 -10.09800 1.000 18.13112 103 ILE A C 1
ATOM 750 O O . ILE A 1 110 ? -8.59900 4.41800 -9.33000 1.000 20.63142 103 ILE A O 1
ATOM 755 N N . ILE A 1 111 ? -8.99100 2.94400 -10.97800 1.000 20.94725 104 ILE A N 1
ATOM 756 C CA . ILE A 1 111 ? -7.58900 2.69900 -11.29200 1.000 22.20266 104 ILE A CA 1
ATOM 757 C C . ILE A 1 111 ? -7.46200 2.79000 -12.80100 1.000 21.16306 104 ILE A C 1
ATOM 758 O O . ILE A 1 111 ? -8.21800 2.13300 -13.53000 1.000 21.01831 104 ILE A O 1
ATOM 763 N N . ALA A 1 112 ? -6.52200 3.59800 -13.26400 1.000 17.50999 105 ALA A N 1
ATOM 764 C CA . ALA A 1 112 ? -6.30000 3.78800 -14.68400 1.000 23.51335 105 ALA A CA 1
ATOM 765 C C . ALA A 1 112 ? -4.81100 3.67400 -14.96600 1.000 21.98158 105 ALA A C 1
ATOM 766 O O . ALA A 1 112 ? -3.97500 3.92600 -14.09400 1.000 19.97082 105 ALA A O 1
ATOM 768 N N . ILE A 1 113 ? -4.48900 3.26800 -16.18700 1.000 22.86064 106 ILE A N 1
ATOM 769 C CA . ILE A 1 113 ? -3.11500 3.08500 -16.63200 1.000 20.14189 106 ILE A CA 1
ATOM 770 C C . ILE A 1 113 ? -2.92500 3.92900 -17.88000 1.000 24.53452 106 ILE A C 1
ATOM 771 O O . ILE A 1 113 ? -3.68200 3.78600 -18.84600 1.000 20.85513 106 ILE A O 1
ATOM 776 N N . GLY A 1 114 ? -1.92600 4.80300 -17.85700 1.000 19.46286 107 GLY A N 1
ATOM 777 C CA . GLY A 1 114 ? -1.69200 5.70900 -18.96100 1.000 24.23975 107 GLY A CA 1
ATOM 778 C C . GLY A 1 114 ? -0.25700 5.62000 -19.42800 1.000 26.13998 107 GLY A C 1
ATOM 779 O O . GLY A 1 114 ? 0.65200 5.32300 -18.65400 1.000 23.41597 107 GLY A O 1
ATOM 780 N N . LYS A 1 115 ? -0.07200 5.86500 -20.72300 1.000 23.17120 108 LYS A N 1
ATOM 781 C CA . LYS A 1 115 ? 1.23200 5.87500 -21.37700 1.000 24.26344 108 LYS A CA 1
ATOM 782 C C . LYS A 1 115 ? 1.53900 7.29000 -21.84100 1.000 23.78969 108 LYS A C 1
ATOM 783 O O . LYS A 1 115 ? 0.67000 7.95700 -22.40800 1.000 24.22659 108 LYS A O 1
ATOM 789 N N . PHE A 1 116 ? 2.77600 7.74800 -21.61400 1.000 25.62676 109 PHE A N 1
ATOM 790 C CA . PHE A 1 116 ? 3.11500 9.15100 -21.81800 1.000 26.52686 109 PHE A CA 1
ATOM 791 C C . PHE A 1 116 ? 4.47900 9.27100 -22.48200 1.000 26.76374 109 PHE A C 1
ATOM 792 O O . PHE A 1 116 ? 5.32200 8.38700 -22.35100 1.000 21.33150 109 PHE A O 1
ATOM 800 N N . ARG A 1 117 ? 4.69700 10.39700 -23.18100 1.000 23.95024 110 ARG A N 1
ATOM 801 C CA . ARG A 1 117 ? 5.96600 10.58300 -23.88700 1.000 27.30591 110 ARG A CA 1
ATOM 802 C C . ARG A 1 117 ? 7.13200 10.63700 -22.91500 1.000 32.05911 110 ARG A C 1
ATOM 803 O O . ARG A 1 117 ? 8.21000 10.10500 -23.19800 1.000 31.26954 110 ARG A O 1
ATOM 811 N N . ASP A 1 118 ? 6.93400 11.26800 -21.76700 1.000 29.00348 111 ASP A N 1
ATOM 812 C CA . ASP A 1 118 ? 7.97600 11.44300 -20.76500 1.000 25.63992 111 ASP A CA 1
ATOM 813 C C . ASP A 1 118 ? 7.30400 11.94100 -19.49200 1.000 27.23748 111 ASP A C 1
ATOM 814 O O . ASP A 1 118 ? 6.08300 12.12100 -19.43800 1.000 25.11354 111 ASP A O 1
ATOM 819 N N . THR A 1 119 ? 8.20800 12.22900 -18.48200 1.000 25.66097 112 THR A N 1
ATOM 820 C CA . THR A 1 119 ? 7.71000 12.64400 -17.14700 1.000 28.56395 112 THR A CA 1
ATOM 821 C C . THR A 1 119 ? 6.98900 14.00300 -17.23300 1.000 32.82499 112 THR A C 1
ATOM 822 O O . THR A 1 119 ? 5.94200 14.13100 -16.59100 1.000 26.34000 112 THR A O 1
ATOM 826 N N . ASP A 1 120 ? 7.45400 14.93400 -18.00300 1.000 28.86399 113 ASP A N 1
ATOM 827 C CA . ASP A 1 120 ? 6.75900 16.21600 -18.10900 1.000 33.93565 113 ASP A CA 1
ATOM 828 C C . ASP A 1 120 ? 5.38300 16.05100 -18.74800 1.000 25.00037 113 ASP A C 1
ATOM 829 O O . ASP A 1 120 ? 4.41900 16.69500 -18.32400 1.000 29.37194 113 ASP A O 1
ATOM 834 N N . GLY A 1 121 ? 5.27700 15.21400 -19.78200 1.000 25.58991 114 GLY A N 1
ATOM 835 C CA . GLY A 1 121 ? 3.97100 14.93800 -20.36300 1.000 26.35579 114 GLY A CA 1
ATOM 836 C C . GLY A 1 121 ? 3.00600 14.31600 -19.36800 1.000 28.92978 114 GLY A C 1
ATOM 837 O O . GLY A 1 121 ? 1.82300 14.66000 -19.33100 1.000 24.25291 114 GLY A O 1
ATOM 838 N N . MET A 1 122 ? 3.47200 13.38700 -18.54800 1.000 25.36357 115 MET A N 1
ATOM 839 C CA . MET A 1 122 ? 2.59800 12.76100 -17.53100 1.000 24.03709 115 MET A CA 1
ATOM 840 C C . MET A 1 122 ? 2.09800 13.82400 -16.55300 1.000 25.02405 115 MET A C 1
ATOM 841 O O . MET A 1 122 ? 0.89500 13.88800 -16.33100 1.000 25.86889 115 MET A O 1
ATOM 846 N N . ASN A 1 123 ? 3.01000 14.61400 -16.00400 1.000 23.59757 116 ASN A N 1
ATOM 847 C CA . ASN A 1 123 ? 2.65000 15.64000 -14.99200 1.000 28.50342 116 ASN A CA 1
ATOM 848 C C . ASN A 1 123 ? 1.58400 16.59000 -15.55200 1.000 26.87954 116 ASN A C 1
ATOM 849 O O . ASN A 1 123 ? 0.59400 16.80700 -14.87600 1.000 26.11629 116 ASN A O 1
ATOM 854 N N . THR A 1 124 ? 1.79000 17.08000 -16.76700 1.000 25.77941 117 THR A N 1
ATOM 855 C CA . THR A 1 124 ? 0.82800 18.00300 -17.41400 1.000 27.99546 117 THR A CA 1
ATOM 856 C C . THR A 1 124 ? -0.55300 17.35000 -17.44200 1.000 27.21379 117 THR A C 1
ATO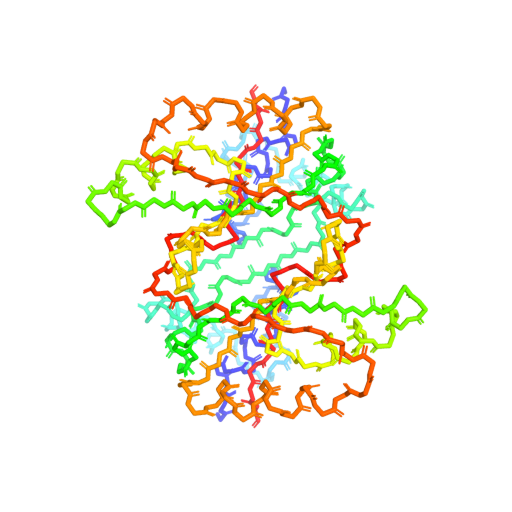M 857 O O . THR A 1 124 ? -1.49800 17.96600 -16.95300 1.000 27.98493 117 THR A O 1
ATOM 861 N N . GLN A 1 125 ? -0.62800 16.12100 -17.94300 1.000 27.18484 118 GLN A N 1
ATOM 862 C CA . GLN A 1 125 ? -1.93600 15.43700 -18.10000 1.000 26.07944 118 GLN A CA 1
ATOM 863 C C . GLN A 1 125 ? -2.60600 15.18400 -16.73600 1.000 28.32182 118 GLN A C 1
ATOM 864 O O . GLN A 1 125 ? -3.79200 15.45700 -16.62000 1.000 24.42135 118 GLN A O 1
ATOM 867 N N . ILE A 1 126 ? -1.85600 14.70500 -15.75000 1.000 26.74268 119 ILE A N 1
ATOM 868 C CA . ILE A 1 126 ? -2.46200 14.40300 -14.42300 1.000 26.18209 119 ILE A CA 1
ATOM 869 C C . ILE A 1 126 ? -2.95100 15.71400 -13.79400 1.000 24.31871 119 ILE A C 1
ATOM 870 O O . ILE A 1 126 ? -4.04200 15.71300 -13.24600 1.000 28.18759 119 ILE A O 1
ATOM 875 N N . LYS A 1 127 ? -2.15000 16.77700 -13.88700 1.000 25.25303 120 LYS A N 1
ATOM 876 C CA . LYS A 1 127 ? -2.52400 18.09900 -13.31700 1.000 29.41405 120 LYS A CA 1
ATOM 877 C C . LYS A 1 127 ? -3.85800 18.53500 -13.91900 1.000 27.60068 120 LYS A C 1
ATOM 878 O O . LYS A 1 127 ? -4.74300 18.89900 -13.15800 1.000 29.89569 120 LYS A O 1
ATOM 881 N N . LYS A 1 128 ? -3.97600 18.44800 -15.24200 1.000 27.57699 121 LYS A N 1
ATOM 882 C CA . LYS A 1 128 ? -5.24800 18.79500 -15.91000 1.000 33.45664 121 LYS A CA 1
ATOM 883 C C . LYS A 1 128 ? -6.36900 17.90000 -15.37000 1.000 29.28246 121 LYS A C 1
ATOM 884 O O . LYS A 1 128 ? -7.43500 18.40800 -15.06700 1.000 28.81398 121 LYS A O 1
ATOM 887 N N . LEU A 1 129 ? -6.10700 16.60700 -15.25700 1.000 25.90574 122 LEU A N 1
ATOM 888 C CA . LEU A 1 129 ? -7.15600 15.66800 -14.80300 1.000 29.64566 122 LEU A CA 1
ATOM 889 C C . LEU A 1 129 ? -7.60800 16.05000 -13.39400 1.000 27.52698 122 LEU A C 1
ATOM 890 O O . LEU A 1 129 ? -8.80500 16.03900 -13.14300 1.000 28.21654 122 LEU A O 1
ATOM 895 N N . LEU A 1 130 ? -6.66500 16.40000 -12.52900 1.000 29.16929 123 LEU A N 1
ATOM 896 C CA . LEU A 1 130 ? -6.98300 16.69500 -11.11200 1.000 28.93505 123 LEU A CA 1
ATOM 897 C C . LEU A 1 130 ? -7.67900 18.05600 -10.98600 1.000 31.79329 123 LEU A C 1
ATOM 898 O O . LEU A 1 130 ? -8.02100 18.42300 -9.86600 1.000 33.62772 123 LEU A O 1
ATOM 903 N N . THR A 1 131 ? -7.89800 18.75100 -12.09800 1.000 29.12981 124 THR A N 1
ATOM 904 C CA . THR A 1 131 ? -8.68600 20.00800 -12.07400 1.000 31.68801 124 THR A CA 1
ATOM 905 C C . THR A 1 131 ? -10.16100 19.61500 -12.04100 1.000 30.21941 124 THR A C 1
ATOM 906 O O . THR A 1 131 ? -10.98000 20.48500 -11.76900 1.000 37.08076 124 THR A O 1
ATOM 910 N N . ASP A 1 132 ? -10.46800 18.34900 -12.31700 1.000 28.31655 125 ASP A N 1
ATOM 911 C CA . ASP A 1 132 ? -11.86800 17.86300 -12.22900 1.000 26.32158 125 ASP A CA 1
ATOM 912 C C . ASP A 1 132 ? -12.32300 17.91900 -10.77100 1.000 28.55079 125 ASP A C 1
ATOM 913 O O . ASP A 1 132 ? -11.72500 17.22500 -9.95900 1.000 31.89593 125 ASP A O 1
ATOM 918 N N . THR A 1 133 ? -13.37200 18.68400 -10.48800 1.000 29.12981 126 THR A N 1
ATOM 919 C CA . THR A 1 133 ? -13.88200 18.90100 -9.10900 1.000 36.28330 126 THR A CA 1
ATOM 920 C C . THR A 1 133 ? -14.55200 17.65300 -8.52700 1.000 29.29562 126 THR A C 1
ATOM 921 O O . THR A 1 133 ? -14.85700 17.66700 -7.34600 1.000 28.41656 126 THR A O 1
ATOM 925 N N . ASP A 1 134 ? -14.76200 16.62600 -9.34300 1.000 29.17192 127 ASP A N 1
ATOM 926 C CA . ASP A 1 134 ? -15.33400 15.35200 -8.83600 1.000 30.20099 127 ASP A CA 1
ATOM 927 C C . ASP A 1 134 ? -14.25100 14.55100 -8.11100 1.000 26.60845 127 ASP A C 1
ATOM 928 O O . ASP A 1 134 ? -14.59300 13.67700 -7.32700 1.000 26.92165 127 ASP A O 1
ATOM 933 N N . ILE A 1 135 ? -12.98800 14.85100 -8.38700 1.000 25.45305 128 ILE A N 1
ATOM 934 C CA . ILE A 1 135 ? -11.89500 14.02900 -7.79500 1.000 24.75034 128 ILE A CA 1
ATOM 935 C C . ILE A 1 135 ? -11.58400 14.52300 -6.38200 1.000 24.68717 128 ILE A C 1
ATOM 936 O O . ILE A 1 135 ? -11.15000 15.65200 -6.24800 1.000 24.73981 128 ILE A O 1
ATOM 941 N N . ARG A 1 136 ? -11.77300 13.66300 -5.39000 1.000 25.08985 129 ARG A N 1
ATOM 942 C CA . ARG A 1 136 ? -11.53300 14.01200 -3.96800 1.000 25.68729 129 ARG A CA 1
ATOM 943 C C . ARG A 1 136 ? -10.13500 13.56700 -3.52400 1.000 25.22934 129 ARG A C 1
ATOM 944 O O . ARG A 1 136 ? -9.60100 14.17100 -2.60500 1.000 25.73993 129 ARG A O 1
ATOM 952 N N . GLU A 1 137 ? -9.61100 12.50400 -4.13100 1.000 25.11354 130 GLU A N 1
ATOM 953 C CA . GLU A 1 137 ? -8.25400 11.99700 -3.80400 1.000 24.44240 130 GLU A CA 1
ATOM 954 C C . GLU A 1 137 ? -7.60200 11.38700 -5.04100 1.000 23.48176 130 GLU A C 1
ATOM 955 O O . GLU A 1 137 ? -8.32500 10.88300 -5.89400 1.000 23.28437 130 GLU A O 1
ATOM 961 N N . SER A 1 138 ? -6.27500 11.44600 -5.09800 1.000 23.17383 131 SER A N 1
ATOM 962 C CA . SER A 1 138 ? -5.51200 10.83000 -6.21000 1.000 22.43953 131 SER A CA 1
ATOM 963 C C . SER A 1 138 ? -4.17400 10.29800 -5.69900 1.000 22.88959 131 SER A C 1
ATOM 964 O O . SER A 1 138 ? -3.68700 10.82800 -4.70800 1.000 23.61073 131 SER A O 1
ATOM 967 N N . ASN A 1 139 ? -3.62700 9.29200 -6.35800 1.000 22.74483 132 ASN A N 1
ATOM 968 C CA . ASN A 1 139 ? -2.28400 8.75900 -6.02100 1.000 23.40281 132 ASN A CA 1
ATOM 969 C C . ASN A 1 139 ? -1.70900 8.18000 -7.32000 1.000 24.67664 132 ASN A C 1
ATOM 970 O O . ASN A 1 139 ? -2.26400 7.20600 -7.82300 1.000 25.50306 132 ASN A O 1
ATOM 975 N N . THR A 1 140 ? -0.67900 8.81400 -7.84100 1.000 23.26858 133 THR A N 1
ATOM 976 C CA . THR A 1 140 ? -0.07700 8.39200 -9.11800 1.000 25.31356 133 THR A CA 1
ATOM 977 C C . THR A 1 140 ? 1.20800 7.63300 -8.82000 1.000 29.00611 133 THR A C 1
ATOM 978 O O . THR A 1 140 ? 2.03000 8.15000 -8.07700 1.000 30.13782 133 THR A O 1
ATOM 982 N N . SER A 1 141 ? 1.30200 6.40700 -9.30400 1.000 25.51885 134 SER A N 1
ATOM 983 C CA . SER A 1 141 ? 2.50200 5.59700 -9.15000 1.000 24.50031 134 SER A CA 1
ATOM 984 C C . SER A 1 141 ? 3.15300 5.46700 -10.51300 1.000 24.20290 134 SER A C 1
ATOM 985 O O . SER A 1 141 ? 2.53000 4.96300 -11.45000 1.000 25.81889 134 SER A O 1
ATOM 988 N N . VAL A 1 142 ? 4.39100 5.91100 -10.62200 1.000 26.99271 135 VAL A N 1
ATOM 989 C CA . VAL A 1 142 ? 5.10100 5.82900 -11.89100 1.000 28.72450 135 VAL A CA 1
ATOM 990 C C . VAL A 1 142 ? 5.68400 4.43200 -12.04900 1.000 25.40041 135 VAL A C 1
ATOM 991 O O . VAL A 1 142 ? 6.20900 3.85400 -11.09300 1.000 26.90849 135 VAL A O 1
ATOM 995 N N . VAL A 1 143 ? 5.60500 3.87900 -13.25900 1.000 24.66875 136 VAL A N 1
ATOM 996 C CA . VAL A 1 143 ? 6.10300 2.52800 -13.49400 1.000 24.38187 136 VAL A CA 1
ATOM 997 C C . VAL A 1 143 ? 7.62100 2.60000 -13.63100 1.000 27.42960 136 VAL A C 1
ATOM 998 O O . VAL A 1 143 ? 8.13900 3.31000 -14.49800 1.000 23.73969 136 VAL A O 1
ATOM 1002 N N . LEU A 1 144 ? 8.33600 1.87400 -12.76100 1.000 22.63956 137 LEU A N 1
ATOM 1003 C CA . LEU A 1 144 ? 9.78400 1.79000 -12.85300 1.000 23.22910 137 LEU A CA 1
ATOM 1004 C C . LEU A 1 144 ? 10.22900 0.64100 -13.73900 1.000 25.24250 137 LEU A C 1
ATOM 1005 O O . LEU A 1 144 ? 11.29800 0.72300 -14.35400 1.000 23.04224 137 LEU A O 1
ATOM 1010 N N . ASN A 1 145 ? 9.43000 -0.42000 -13.82600 1.000 22.62377 138 ASN A N 1
ATOM 1011 C CA . ASN A 1 145 ? 9.77500 -1.56500 -14.65700 1.000 22.00001 138 ASN A CA 1
ATOM 1012 C C . ASN A 1 145 ? 8.48200 -2.28200 -15.00700 1.000 23.28174 138 ASN A C 1
ATOM 1013 O O . ASN A 1 145 ? 7.84200 -2.86500 -14.12900 1.000 23.24752 138 ASN A O 1
ATOM 1018 N N . ALA A 1 146 ? 8.11800 -2.26700 -16.27500 1.000 28.84293 139 ALA A N 1
ATOM 1019 C CA . ALA A 1 146 ? 6.94000 -3.03300 -16.72000 1.000 26.45580 139 ALA A CA 1
ATOM 1020 C C . ALA A 1 146 ? 7.36500 -4.48900 -16.90900 1.000 24.91615 139 ALA A C 1
ATOM 1021 O O . ALA A 1 146 ? 7.69200 -4.85700 -18.03600 1.000 33.32242 139 ALA A O 1
ATOM 1023 N N . VAL A 1 147 ? 7.38300 -5.26200 -15.83300 1.000 22.38953 140 VAL A N 1
ATOM 1024 C CA . VAL A 1 147 ? 7.80700 -6.68600 -15.88300 1.000 26.78216 140 VAL A CA 1
ATOM 1025 C C . VAL A 1 147 ? 6.92500 -7.44800 -16.87900 1.000 27.15326 140 VAL A C 1
ATOM 1026 O O . VAL A 1 147 ? 7.47100 -8.11600 -17.75200 1.000 25.15565 140 VAL A O 1
ATOM 1030 N N . THR A 1 148 ? 5.61300 -7.33400 -16.72900 1.000 24.63453 141 THR A N 1
ATOM 1031 C CA . THR A 1 148 ? 4.66800 -8.03400 -17.63000 1.000 25.93995 141 THR A CA 1
ATOM 1032 C C . THR A 1 148 ? 3.51500 -7.08000 -17.97100 1.000 26.66899 141 THR A C 1
ATOM 1033 O O . THR A 1 148 ? 3.02200 -6.41600 -17.06700 1.000 24.50031 141 THR A O 1
ATOM 1037 N N . GLU A 1 149 ? 3.12900 -7.03000 -19.24600 1.000 27.38223 142 GLU A N 1
ATOM 1038 C CA . GLU A 1 149 ? 2.01000 -6.15200 -19.67500 1.000 29.16665 142 GLU A CA 1
ATOM 1039 C C . GLU A 1 149 ? 1.04600 -6.90200 -20.59800 1.000 25.56096 142 GLU A C 1
ATOM 1040 O O . GLU A 1 149 ? 1.47400 -7.33500 -21.65900 1.000 31.90383 142 GLU A O 1
ATOM 1046 N N . ASN A 1 150 ? -0.21000 -7.01500 -20.18200 1.000 30.75632 143 ASN A N 1
ATOM 1047 C CA . ASN A 1 150 ? -1.26600 -7.71400 -20.96800 1.000 29.28246 143 ASN A CA 1
ATOM 1048 C C . ASN A 1 150 ? -0.73400 -8.99600 -21.61300 1.000 25.59781 143 ASN A C 1
ATOM 1049 O O . ASN A 1 150 ? -0.87300 -9.13900 -22.82300 1.000 26.89007 143 ASN A O 1
ATOM 1051 N N . GLU A 1 151 ? -0.11700 -9.86400 -20.82400 1.000 25.06090 144 GLU A N 1
ATOM 1052 C CA . GLU A 1 151 ? 0.32600 -11.17200 -21.36500 1.000 27.53751 144 GLU A CA 1
ATOM 1053 C C . GLU A 1 151 ? -0.81800 -12.16700 -21.14200 1.000 28.29813 144 GLU A C 1
ATOM 1054 O O . GLU A 1 151 ? -0.94800 -12.68900 -20.03200 1.000 27.74017 144 GLU A O 1
ATOM 1056 N N . GLN A 1 152 ? -1.65100 -12.33500 -22.15800 1.000 26.14261 145 GLN A N 1
ATOM 1057 C CA . GLN A 1 152 ? -2.79700 -13.27000 -22.08900 1.000 28.80345 145 GLN A CA 1
ATOM 1058 C C . GLN A 1 152 ? -2.28300 -14.68900 -21.85100 1.000 31.98805 145 GLN A C 1
ATOM 1059 O O . GLN A 1 152 ? -1.24000 -15.02800 -22.41300 1.000 30.98003 145 GLN A O 1
ATOM 1065 N N . PHE A 1 153 ? -2.99200 -15.46700 -21.04300 1.000 27.20326 146 PHE A N 1
ATOM 1066 C CA . PHE A 1 153 ? -2.49900 -16.81000 -20.68100 1.000 25.40568 146 PHE A CA 1
ATOM 1067 C C . PHE A 1 153 ? -3.18400 -17.89800 -21.50200 1.000 30.09045 146 PHE A C 1
ATOM 1068 O O . PHE A 1 153 ? -4.30500 -17.71500 -21.96500 1.000 26.23209 146 PHE A O 1
ATOM 1076 N N . ALA A 1 154 ? -2.49700 -19.02600 -21.62000 1.000 29.88253 147 ALA A N 1
ATOM 1077 C CA . ALA A 1 154 ? -3.07000 -20.15600 -22.37200 1.000 27.10062 147 ALA A CA 1
ATOM 1078 C C . ALA A 1 154 ? -4.18500 -20.81900 -21.56900 1.000 29.30615 147 ALA A C 1
ATOM 1079 O O . ALA A 1 154 ? -4.10500 -20.84900 -20.34100 1.000 29.30878 147 ALA A O 1
ATOM 1081 N N . LEU A 1 155 ? -5.17600 -21.32200 -22.28000 1.000 24.39766 148 LEU A N 1
ATOM 1082 C CA . LEU A 1 155 ? -6.29400 -22.00900 -21.61600 1.000 31.91962 148 LEU A CA 1
ATOM 1083 C C . LEU A 1 155 ? -5.87400 -23.44300 -21.30100 1.000 33.16450 148 LEU A C 1
ATOM 1084 O O . LEU A 1 155 ? -4.98500 -23.96600 -21.97000 1.000 32.79077 148 LEU A O 1
ATOM 1089 N N . ASP A 1 156 ? -6.51200 -24.02400 -20.30000 1.000 36.35436 149 ASP A N 1
ATOM 1090 C CA . ASP A 1 156 ? -6.20000 -25.41600 -19.90900 1.000 42.50773 149 ASP A CA 1
ATOM 1091 C C . ASP A 1 156 ? -6.70400 -26.36000 -20.99900 1.000 41.46550 149 ASP A C 1
ATOM 1092 O O . ASP A 1 156 ? -7.78800 -26.13900 -21.51900 1.000 39.55211 149 ASP A O 1
ATOM 1097 N N . VAL A 1 157 ? -5.90300 -27.36500 -21.31900 1.000 44.52113 150 VAL A N 1
ATOM 1098 C CA . VAL A 1 157 ? -6.26000 -28.33500 -22.38200 1.000 48.63741 150 VAL A CA 1
ATOM 1099 C C . VAL A 1 157 ? -5.87000 -29.74000 -21.90700 1.000 50.59554 150 VAL A C 1
ATOM 1100 O O . VAL A 1 157 ? -6.68100 -30.64500 -22.10000 1.000 59.43344 150 VAL A O 1
ATOM 1104 N N . GLU B 1 11 ? 4.30100 8.60000 -46.83200 1.000 50.75082 4 GLU B N 1
ATOM 1105 C CA . GLU B 1 11 ? 3.96500 9.74200 -45.94300 1.000 52.96161 4 GLU B CA 1
ATOM 1106 C C . GLU B 1 11 ? 3.15400 9.22700 -44.75000 1.000 49.72175 4 GLU B C 1
ATOM 1107 O O . GLU B 1 11 ? 1.96600 8.94700 -44.95400 1.000 46.34766 4 GLU B O 1
ATOM 1109 N N . ASN B 1 12 ? 3.78600 9.09700 -43.58200 1.000 48.00576 5 ASN B N 1
ATOM 1110 C CA . ASN B 1 12 ? 3.13100 8.56900 -42.35300 1.000 38.52304 5 ASN B CA 1
ATOM 1111 C C . ASN B 1 12 ? 2.39600 7.25100 -42.64500 1.000 33.58297 5 ASN B C 1
ATOM 1112 O O . ASN B 1 12 ? 1.35800 7.01700 -42.03600 1.000 37.43607 5 ASN B O 1
ATOM 1117 N N . LEU B 1 13 ? 2.95400 6.41900 -43.51400 1.000 31.31691 6 LEU B N 1
ATOM 1118 C CA . LEU B 1 13 ? 2.28500 5.15500 -43.89900 1.000 31.30375 6 LEU B CA 1
ATOM 1119 C C . LEU B 1 13 ? 2.33200 4.16900 -42.73000 1.000 28.64291 6 LEU B C 1
ATOM 1120 O O . LEU B 1 13 ? 1.29100 3.61600 -42.40300 1.000 30.87475 6 LEU B O 1
ATOM 1125 N N . ASP B 1 14 ? 3.50100 4.00300 -42.12200 1.000 26.46370 7 ASP B N 1
ATOM 1126 C CA . ASP B 1 14 ? 3.66700 3.05800 -40.98800 1.000 26.67951 7 ASP B CA 1
ATOM 1127 C C . ASP B 1 14 ? 2.60100 3.33800 -39.92600 1.000 24.08973 7 ASP B C 1
ATOM 1128 O O . ASP B 1 14 ? 1.93700 2.40200 -39.51500 1.000 24.76876 7 ASP B O 1
ATOM 1133 N N . ALA B 1 15 ? 2.45300 4.59900 -39.53600 1.000 26.49265 8 ALA B N 1
ATOM 1134 C CA . ALA B 1 15 ? 1.45000 4.98800 -38.52100 1.000 23.13962 8 ALA B CA 1
ATOM 1135 C C . ALA B 1 15 ? 0.04600 4.60600 -38.98800 1.000 27.57173 8 ALA B C 1
ATOM 1136 O O . ALA B 1 15 ? -0.73400 4.10000 -38.18300 1.000 28.67975 8 ALA B O 1
ATOM 1138 N N . LYS B 1 16 ? -0.23000 4.83600 -40.26200 1.000 27.15852 9 LYS B N 1
ATOM 1139 C CA . LYS B 1 16 ? -1.58500 4.56600 -40.80300 1.000 30.47997 9 LYS B CA 1
ATOM 1140 C C . LYS B 1 16 ? -1.76200 3.04900 -40.88900 1.000 24.47925 9 LYS B C 1
ATOM 1141 O O . LYS B 1 16 ? -2.85800 2.57500 -40.64400 1.000 28.95084 9 LYS B O 1
ATOM 1147 N N . LEU B 1 17 ? -0.69000 2.34300 -41.20800 1.000 23.07119 10 LEU B N 1
ATOM 1148 C CA . LEU B 1 17 ? -0.73600 0.86800 -41.26000 1.000 26.59793 10 LEU B CA 1
ATOM 1149 C C . LEU B 1 17 ? -1.00800 0.32700 -39.85000 1.000 24.45820 10 LEU B C 1
ATOM 1150 O O . LEU B 1 17 ? -1.84400 -0.56200 -39.71700 1.000 29.48511 10 LEU B O 1
ATOM 1155 N N . ILE B 1 18 ? -0.32800 0.88000 -38.85200 1.000 23.17383 11 ILE B N 1
ATOM 1156 C CA . ILE B 1 18 ? -0.50500 0.39900 -37.45300 1.000 24.82140 11 ILE B CA 1
ATOM 1157 C C . ILE B 1 18 ? -1.94700 0.69800 -37.04900 1.000 25.43200 11 ILE B C 1
ATOM 1158 O O . ILE B 1 18 ? -2.61500 -0.20200 -36.55500 1.000 24.66348 11 ILE B O 1
ATOM 1163 N N . ASN B 1 19 ? -2.40600 1.90300 -37.34400 1.000 23.97656 12 ASN B N 1
ATOM 1164 C CA . ASN B 1 19 ? -3.78700 2.32000 -37.00300 1.000 27.51119 12 ASN B CA 1
ATOM 1165 C C . ASN B 1 19 ? -4.80200 1.44800 -37.75000 1.000 29.80094 12 ASN B C 1
ATOM 1166 O O . ASN B 1 19 ? -5.84000 1.14500 -37.17200 1.000 27.11378 12 ASN B O 1
ATOM 1171 N N . ALA B 1 20 ? -4.49300 0.95900 -38.93700 1.000 28.33498 13 ALA B N 1
ATOM 1172 C CA . ALA B 1 20 ? -5.41800 0.06500 -39.66900 1.000 27.43224 13 ALA B CA 1
ATOM 1173 C C . ALA B 1 20 ? -5.48900 -1.32700 -39.03100 1.000 28.64028 13 ALA B C 1
ATOM 1174 O O . ALA B 1 20 ? -6.55800 -1.92100 -39.03500 1.000 24.20027 13 ALA B O 1
ATOM 1176 N N . LEU B 1 21 ? -4.36300 -1.80900 -38.50900 1.000 27.64016 14 LEU B N 1
ATOM 1177 C CA . LEU B 1 21 ? -4.29200 -3.16500 -37.91500 1.000 25.74256 14 LEU B CA 1
ATOM 1178 C C . LEU B 1 21 ? -4.93600 -3.16300 -36.52400 1.000 27.50593 14 LEU B C 1
ATOM 1179 O O . LEU B 1 21 ? -5.43800 -4.20000 -36.11400 1.000 28.41656 14 LEU B O 1
ATOM 1184 N N . LEU B 1 22 ? -4.90300 -2.02800 -35.84600 1.000 30.07203 15 LEU B N 1
ATOM 1185 C CA . LEU B 1 22 ? -5.52400 -1.90600 -34.50900 1.000 32.37230 15 LEU B CA 1
ATOM 1186 C C . LEU B 1 22 ? -6.98800 -2.33100 -34.61300 1.000 39.91268 15 LEU B C 1
ATOM 1187 O O . LEU B 1 22 ? -7.69300 -1.79100 -35.47100 1.000 43.63418 15 LEU B O 1
ATOM 1192 N N . GLY B 1 23 ? -7.39000 -3.31200 -33.81300 1.000 37.79927 16 GLY B N 1
ATOM 1193 C CA . GLY B 1 23 ? -8.76000 -3.85500 -33.88300 1.000 39.27576 16 GLY B CA 1
ATOM 1194 C C . GLY B 1 23 ? -9.05200 -4.65600 -35.14300 1.000 34.70153 16 GLY B C 1
ATOM 1195 O O . GLY B 1 23 ? -10.14200 -5.21000 -35.20700 1.000 49.49278 16 GLY B O 1
ATOM 1196 N N . ASP B 1 24 ? -8.14300 -4.69500 -36.12000 1.000 36.67019 17 ASP B N 1
ATOM 1197 C CA . ASP B 1 24 ? -8.32200 -5.51000 -37.35500 1.000 34.13567 17 ASP B CA 1
ATOM 1198 C C . ASP B 1 24 ? -6.99300 -6.16900 -37.71700 1.000 31.93014 17 ASP B C 1
ATOM 1199 O O . ASP B 1 24 ? -6.55700 -6.01900 -38.85800 1.000 30.00360 17 ASP B O 1
ATOM 1204 N N . GLY B 1 25 ? -6.40300 -6.88900 -36.77200 1.000 29.72725 18 GLY B N 1
ATOM 1205 C CA . GLY B 1 25 ? -5.06700 -7.46900 -36.98300 1.000 31.06162 18 GLY B CA 1
ATOM 1206 C C . GLY B 1 25 ? -5.02000 -8.67800 -37.89500 1.000 31.31428 18 GLY B C 1
ATOM 1207 O O . GLY B 1 25 ? -3.92600 -9.10500 -38.20500 1.000 32.88552 18 GLY B O 1
ATOM 1208 N N . ARG B 1 26 ? -6.16200 -9.20100 -38.31300 1.000 25.22671 19 ARG B N 1
ATOM 1209 C CA . ARG B 1 26 ? -6.11200 -10.33000 -39.27200 1.000 23.42912 19 ARG B CA 1
ATOM 1210 C C . ARG B 1 26 ? -6.50800 -9.84000 -40.67000 1.000 25.08195 19 ARG B C 1
ATOM 1211 O O . ARG B 1 26 ? -6.79800 -10.67300 -41.52700 1.000 30.72210 19 ARG B O 1
ATOM 1219 N N . ALA B 1 27 ? -6.46100 -8.53100 -40.88700 1.000 29.17455 20 ALA B N 1
ATOM 1220 C CA . ALA B 1 27 ? -6.75500 -7.97100 -42.22200 1.000 26.38211 20 ALA B CA 1
ATOM 1221 C C . ALA B 1 27 ? -5.79900 -8.52700 -43.27600 1.000 33.93828 20 ALA B C 1
ATOM 1222 O O . ALA B 1 27 ? -4.59700 -8.58400 -43.00900 1.000 28.83504 20 ALA B O 1
ATOM 1224 N N . SER B 1 28 ? -6.34300 -8.89600 -44.43100 1.000 29.93517 21 SER B N 1
ATOM 1225 C CA . SER B 1 28 ? -5.51900 -9.38400 -45.55500 1.000 31.73012 21 SER B CA 1
ATOM 1226 C C . SER B 1 28 ? -4.64600 -8.26300 -46.10600 1.000 33.82248 21 SER B C 1
ATOM 1227 O O . SER B 1 28 ? -5.03400 -7.10100 -45.99800 1.000 28.04284 21 SER B O 1
ATOM 1230 N N . LEU B 1 29 ? -3.52200 -8.63200 -46.70600 1.000 30.52734 22 LEU B N 1
ATOM 1231 C CA . LEU B 1 29 ? -2.65000 -7.63600 -47.36400 1.000 27.86913 22 LEU B CA 1
ATOM 1232 C C . LEU B 1 29 ? -3.45500 -6.87400 -48.42100 1.000 26.65056 22 LEU B C 1
ATOM 1233 O O . LEU B 1 29 ? -3.30000 -5.66700 -48.49600 1.000 28.43499 22 LEU B O 1
ATOM 1238 N N . ARG B 1 30 ? -4.30900 -7.56900 -49.16900 1.000 29.60881 23 ARG B N 1
ATOM 1239 C CA . ARG B 1 30 ? -5.13200 -6.93600 -50.23200 1.000 30.81685 23 ARG B CA 1
ATOM 1240 C C . ARG B 1 30 ? -6.03400 -5.86800 -49.61600 1.000 28.91136 23 ARG B C 1
ATOM 1241 O O . ARG B 1 30 ? -6.10300 -4.77700 -50.17000 1.000 32.01963 23 ARG B O 1
ATOM 1245 N N . SER B 1 31 ? -6.67200 -6.17500 -48.49000 1.000 29.27719 24 SER B N 1
ATOM 1246 C CA . SER B 1 31 ? -7.55500 -5.20200 -47.80600 1.000 29.67724 24 SER B CA 1
ATOM 1247 C C . SER B 1 31 ? -6.73700 -4.01200 -47.28400 1.000 29.46932 24 SER B C 1
ATOM 1248 O O . SER B 1 31 ? -7.13900 -2.88500 -47.52200 1.000 31.43272 24 SER B O 1
ATOM 1251 N N . LEU B 1 32 ? -5.62700 -4.28300 -46.60600 1.000 30.63262 25 LEU B N 1
ATOM 1252 C CA . LEU B 1 32 ? -4.73900 -3.21600 -46.08000 1.000 28.30866 25 LEU B CA 1
ATOM 1253 C C . LEU B 1 32 ? -4.26200 -2.33300 -47.23500 1.000 28.15074 25 LEU B C 1
ATOM 1254 O O . LEU B 1 32 ? -4.24100 -1.11500 -47.08200 1.000 26.42685 25 LEU B O 1
ATOM 1259 N N . ALA B 1 33 ? -3.91000 -2.95800 -48.34900 1.000 27.14799 26 ALA B N 1
ATOM 1260 C CA . ALA B 1 33 ? -3.43000 -2.21200 -49.52900 1.000 32.12490 26 ALA B CA 1
ATOM 1261 C C . ALA B 1 33 ? -4.55200 -1.30700 -50.04800 1.000 28.15864 26 ALA B C 1
ATOM 1262 O O . ALA B 1 33 ? -4.29500 -0.12600 -50.27200 1.000 27.00324 26 ALA B O 1
ATOM 1264 N N . GLU B 1 34 ? -5.75600 -1.85200 -50.19500 1.000 28.45341 27 GLU B N 1
ATOM 1265 C CA . GLU B 1 34 ? -6.92200 -1.04800 -50.64000 1.000 29.84568 27 GLU B CA 1
ATOM 1266 C C . GLU B 1 34 ? -7.17400 0.07900 -49.63900 1.000 29.94043 27 GLU B C 1
ATOM 1267 O O . GLU B 1 34 ? -7.34900 1.21400 -50.06300 1.000 34.09619 27 GLU B O 1
ATOM 1273 N N . GLU B 1 35 ? -7.15800 -0.24100 -48.35300 1.000 28.98769 28 GLU B N 1
ATOM 1274 C CA . GLU B 1 35 ? -7.41300 0.77200 -47.30100 1.000 30.16151 28 GLU B CA 1
ATOM 1275 C C . GLU B 1 35 ? -6.39400 1.91400 -47.38400 1.000 28.87188 28 GLU B C 1
ATOM 1276 O O . GLU B 1 35 ? -6.80500 3.06400 -47.22200 1.000 30.96424 28 GLU B O 1
ATOM 1282 N N . LEU B 1 36 ? -5.12400 1.61500 -47.62400 1.000 26.92165 29 LEU B N 1
ATOM 1283 C CA . LEU B 1 36 ? -4.07700 2.67600 -47.59900 1.000 28.91926 29 LEU B CA 1
ATOM 1284 C C . LEU B 1 36 ? -3.78200 3.17300 -49.01600 1.000 29.70356 29 LEU B C 1
ATOM 1285 O O . LEU B 1 36 ? -2.90100 4.01400 -49.16100 1.000 32.25124 29 LEU B O 1
ATOM 1290 N N . ASP B 1 37 ? -4.48400 2.64000 -50.00300 1.000 28.03231 30 ASP B N 1
ATOM 1291 C CA . ASP B 1 37 ? -4.27600 3.05100 -51.41000 1.000 29.76936 30 ASP B CA 1
ATOM 1292 C C . ASP B 1 37 ? -2.81100 2.83300 -51.78900 1.000 30.71684 30 ASP B C 1
ATOM 1293 O O . ASP B 1 37 ? -2.18600 3.78100 -52.26600 1.000 30.88528 30 ASP B O 1
ATOM 1298 N N . VAL B 1 38 ? -2.29400 1.63400 -51.53100 1.000 26.75584 31 VAL B N 1
ATOM 1299 C CA . VAL B 1 38 ? -0.89400 1.30300 -51.88400 1.000 30.37469 31 VAL B CA 1
ATOM 1300 C C . VAL B 1 38 ? -0.86500 -0.12000 -52.43900 1.000 31.26691 31 VAL B C 1
ATOM 1301 O O . VAL B 1 38 ? -1.91000 -0.77100 -52.41300 1.000 31.00635 31 VAL B O 1
ATOM 1305 N N . SER B 1 39 ? 0.29200 -0.56200 -52.90700 1.000 27.57173 32 SER B N 1
ATOM 1306 C CA . SER B 1 39 ? 0.47000 -1.93900 -53.41800 1.000 28.83504 32 SER B CA 1
ATOM 1307 C C . SER B 1 39 ? 0.54200 -2.95200 -52.27800 1.000 27.45592 32 SER B C 1
ATOM 1308 O O . SER B 1 39 ? 0.92600 -2.57800 -51.17100 1.000 25.65308 32 SER B O 1
ATOM 1311 N N . VAL B 1 40 ? 0.21500 -4.20200 -52.58600 1.000 33.02764 33 VAL B N 1
ATOM 1312 C CA . VAL B 1 40 ? 0.33700 -5.29400 -51.58100 1.000 32.39336 33 VAL B CA 1
ATOM 1313 C C . VAL B 1 40 ? 1.81800 -5.47200 -51.21000 1.000 31.75907 33 VAL B C 1
ATOM 1314 O O . VAL B 1 40 ? 2.08800 -5.74500 -50.05400 1.000 32.93816 33 VAL B O 1
ATOM 1318 N N . THR B 1 41 ? 2.72900 -5.27700 -52.16000 1.000 33.03554 34 THR B N 1
ATOM 1319 C CA . THR B 1 41 ? 4.18300 -5.36100 -51.85400 1.000 32.83815 34 THR B CA 1
ATOM 1320 C C . THR B 1 41 ? 4.57500 -4.23400 -50.88700 1.000 30.39838 34 THR B C 1
ATOM 1321 O O . THR B 1 41 ? 5.37900 -4.48800 -49.99100 1.000 31.97225 34 THR B O 1
ATOM 1325 N N . THR B 1 42 ? 3.99200 -3.05400 -51.05700 1.000 29.49301 35 THR B N 1
ATOM 1326 C CA . THR B 1 42 ? 4.29400 -1.91700 -50.15500 1.000 29.42721 35 THR B CA 1
ATOM 1327 C C . THR B 1 42 ? 3.86000 -2.30600 -48.73400 1.000 31.69064 35 THR B C 1
ATOM 1328 O O . THR B 1 42 ? 4.67400 -2.17100 -47.81900 1.000 30.37206 35 THR B O 1
ATOM 1332 N N . VAL B 1 43 ? 2.64100 -2.81300 -48.58500 1.000 28.10863 36 VAL B N 1
ATOM 1333 C CA . VAL B 1 43 ? 2.16400 -3.27500 -47.24900 1.000 27.98757 36 VAL B CA 1
ATOM 1334 C C . VAL B 1 43 ? 3.13300 -4.33100 -46.70000 1.000 26.00575 36 VAL B C 1
ATOM 1335 O O . VAL B 1 43 ? 3.66300 -4.14100 -45.60100 1.000 27.59805 36 VAL B O 1
ATOM 1339 N N . SER B 1 44 ? 3.33300 -5.40100 -47.45400 1.000 30.71158 37 SER B N 1
ATOM 1340 C CA . SER B 1 44 ? 4.22500 -6.50000 -47.02300 1.000 30.08255 37 SER B CA 1
ATOM 1341 C C . SER B 1 44 ? 5.56300 -5.93000 -46.55200 1.000 27.12430 37 SER B C 1
ATOM 1342 O O . SER B 1 44 ? 5.99700 -6.29200 -45.46000 1.000 29.20613 37 SER B O 1
ATOM 1345 N N . ASN B 1 45 ? 6.13800 -5.02600 -47.33600 1.000 30.29047 38 ASN B N 1
ATOM 1346 C CA . ASN B 1 45 ? 7.46000 -4.43200 -47.00600 1.000 33.88038 38 ASN B CA 1
ATOM 1347 C C . ASN B 1 45 ? 7.38600 -3.65600 -45.68600 1.000 29.95096 38 ASN B C 1
ATOM 1348 O O . ASN B 1 45 ? 8.23400 -3.88800 -44.82900 1.000 30.99056 38 ASN B O 1
ATOM 1353 N N . HIS B 1 46 ? 6.39900 -2.77800 -45.54400 1.000 24.43977 39 HIS B N 1
ATOM 1354 C CA . HIS B 1 46 ? 6.32400 -1.92900 -44.32700 1.000 26.93218 39 HIS B CA 1
ATOM 1355 C C . HIS B 1 46 ? 6.06300 -2.80200 -43.09700 1.000 23.45808 39 HIS B C 1
ATOM 1356 O O . HIS B 1 46 ? 6.64300 -2.52200 -42.05000 1.000 28.62448 39 HIS B O 1
ATOM 1363 N N . LEU B 1 47 ? 5.23500 -3.82900 -43.24500 1.000 24.08447 40 LEU B N 1
ATOM 1364 C CA . LEU B 1 47 ? 4.90500 -4.72000 -42.10800 1.000 23.21594 40 LEU B CA 1
ATOM 1365 C C . LEU B 1 47 ? 6.18200 -5.42800 -41.63700 1.000 27.52172 40 LEU B C 1
ATOM 1366 O O . LEU B 1 47 ? 6.41100 -5.47100 -40.43000 1.000 29.22192 40 LEU B O 1
ATOM 1371 N N . ARG B 1 48 ? 6.97600 -5.93600 -42.57600 1.000 27.99809 41 ARG B N 1
ATOM 1372 C CA . ARG B 1 48 ? 8.26900 -6.58900 -42.27000 1.000 30.91160 41 ARG B CA 1
ATOM 1373 C C . ARG B 1 48 ? 9.16700 -5.60300 -41.52500 1.000 29.60355 41 ARG B C 1
ATOM 1374 O O . ARG B 1 48 ? 9.67000 -5.95900 -40.46800 1.000 30.47207 41 ARG B O 1
ATOM 1382 N N . ASP B 1 49 ? 9.32500 -4.40400 -42.07500 1.000 26.46633 42 ASP B N 1
ATOM 1383 C CA . ASP B 1 49 ? 10.15100 -3.34700 -41.44500 1.000 30.07203 42 ASP B CA 1
ATOM 1384 C C . ASP B 1 49 ? 9.72900 -3.12200 -39.99100 1.000 26.46107 42 ASP B C 1
ATOM 1385 O O . ASP B 1 49 ? 10.58700 -3.22000 -39.12200 1.000 29.30615 42 ASP B O 1
ATOM 1390 N N . LEU B 1 50 ? 8.44800 -2.85700 -39.75700 1.000 24.24764 43 LEU B N 1
ATOM 1391 C CA . LEU B 1 50 ? 7.94800 -2.53500 -38.38900 1.000 30.01412 43 LEU B CA 1
ATOM 1392 C C . LEU B 1 50 ? 8.18000 -3.70200 -37.41300 1.000 26.26894 43 LEU B C 1
ATOM 1393 O O . LEU B 1 50 ? 8.45900 -3.44100 -36.25200 1.000 29.55354 43 LEU B O 1
ATOM 1398 N N . GLU B 1 51 ? 8.05300 -4.93400 -37.88900 1.000 27.34538 44 GLU B N 1
ATOM 1399 C CA . GLU B 1 51 ? 8.26100 -6.12200 -37.02500 1.000 30.89055 44 GLU B CA 1
ATOM 1400 C C . GLU B 1 51 ? 9.76400 -6.29200 -36.78400 1.000 26.99797 44 GLU B C 1
ATOM 1401 O O . GLU B 1 51 ? 10.14600 -6.51200 -35.64600 1.000 27.42434 44 GLU B O 1
ATOM 1407 N N . ASP B 1 52 ? 10.56500 -6.12800 -37.83300 1.000 27.29538 45 ASP B N 1
ATOM 1408 C CA . ASP B 1 52 ? 12.03700 -6.27900 -37.72900 1.000 34.47519 45 ASP B CA 1
ATOM 1409 C C . ASP B 1 52 ? 12.60500 -5.24900 -36.74700 1.000 34.90945 45 ASP B C 1
ATOM 1410 O O . ASP B 1 52 ? 13.50400 -5.59700 -35.99400 1.000 32.98553 45 ASP B O 1
ATOM 1415 N N . GLU B 1 53 ? 12.04100 -4.04400 -36.73600 1.000 31.30112 46 GLU B N 1
ATOM 1416 C CA . GLU B 1 53 ? 12.51900 -2.98700 -35.81000 1.000 36.98601 46 GLU B CA 1
ATOM 1417 C C . GLU B 1 53 ? 11.83200 -3.10200 -34.45500 1.000 32.49074 46 GLU B C 1
ATOM 1418 O O . GLU B 1 53 ? 12.14400 -2.30300 -33.58300 1.000 39.32577 46 GLU B O 1
ATOM 1424 N N . GLY B 1 54 ? 10.92100 -4.05100 -34.30300 1.000 33.01448 47 GLY B N 1
ATOM 1425 C CA . GLY B 1 54 ? 10.31500 -4.24700 -33.01100 1.000 33.86195 47 GLY B CA 1
ATOM 1426 C C . GLY B 1 54 ? 9.22100 -3.27400 -32.64700 1.000 29.14297 47 GLY B C 1
ATOM 1427 O O . GLY B 1 54 ? 8.80200 -3.25400 -31.49200 1.000 31.50115 47 GLY B O 1
ATOM 1428 N N . VAL B 1 55 ? 8.74300 -2.46200 -33.58800 1.000 30.81948 48 VAL B N 1
ATOM 1429 C CA . VAL B 1 55 ? 7.57400 -1.64200 -33.30400 1.000 26.48475 48 VAL B CA 1
ATOM 1430 C C . VAL B 1 55 ? 6.33700 -2.51800 -33.15900 1.000 28.97453 48 VAL B C 1
ATOM 1431 O O . VAL B 1 55 ? 5.52000 -2.32200 -32.24600 1.000 24.51873 48 VAL B O 1
ATOM 1435 N N . ILE B 1 56 ? 6.19200 -3.50700 -34.03700 1.000 26.59266 49 ILE B N 1
ATOM 1436 C CA . ILE B 1 56 ? 5.15500 -4.52200 -33.93100 1.000 22.72904 49 ILE B CA 1
ATOM 1437 C C . ILE B 1 56 ? 5.82400 -5.75900 -33.35900 1.000 25.20565 49 ILE B C 1
ATOM 1438 O O . ILE B 1 56 ? 6.71800 -6.33600 -33.98500 1.000 26.03733 49 ILE B O 1
ATOM 1443 N N . GLU B 1 57 ? 5.42800 -6.15600 -32.15200 1.000 27.82965 50 GLU B N 1
ATOM 1444 C CA . GLU B 1 57 ? 6.05300 -7.32300 -31.53500 1.000 36.59386 50 GLU B CA 1
ATOM 1445 C C . GLU B 1 57 ? 5.40500 -8.62700 -31.96800 1.000 28.95347 50 GLU B C 1
ATOM 1446 O O . GLU B 1 57 ? 6.02200 -9.69200 -31.84800 1.000 38.18353 50 GLU B O 1
ATOM 1452 N N . GLY B 1 58 ? 4.19600 -8.57000 -32.48600 1.000 28.06126 51 GLY B N 1
ATOM 1453 C CA . GLY B 1 58 ? 3.42900 -9.76400 -32.76500 1.000 29.19824 51 GLY B CA 1
ATOM 1454 C C . GLY B 1 58 ? 1.96100 -9.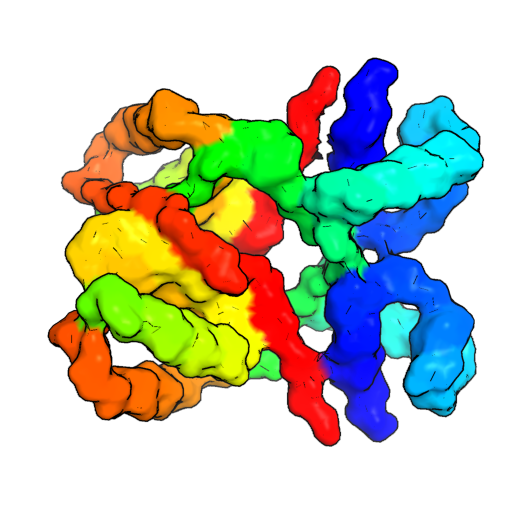42400 -32.79900 1.000 25.73730 51 GLY B C 1
ATOM 1455 O O . GLY B 1 58 ? 1.55500 -8.30000 -32.51300 1.000 27.42434 51 GLY B O 1
ATOM 1456 N N . TYR B 1 59 ? 1.19700 -10.42700 -33.19500 1.000 23.74232 52 TYR B N 1
ATOM 1457 C CA . TYR B 1 59 ? -0.25500 -10.24800 -33.33600 1.000 24.80297 52 TYR B CA 1
ATOM 1458 C C . TYR B 1 59 ? -0.93600 -11.24300 -32.40200 1.000 27.01903 52 TYR B C 1
ATOM 1459 O O . TYR B 1 59 ? -0.39700 -12.32000 -32.15600 1.000 27.13220 52 TYR B O 1
ATOM 1468 N N . THR B 1 60 ? -2.08900 -10.85700 -31.89300 1.000 26.05312 53 THR B N 1
ATOM 1469 C CA . THR B 1 60 ? -2.76700 -11.73400 -30.92400 1.000 28.40867 53 THR B CA 1
ATOM 1470 C C . THR B 1 60 ? -4.27000 -11.50300 -30.92300 1.000 26.50318 53 THR B C 1
ATOM 1471 O O . THR B 1 60 ? -4.72000 -10.40800 -31.25700 1.000 27.51119 53 THR B O 1
ATOM 1475 N N . PRO B 1 61 ? -5.05700 -12.52600 -30.56100 1.000 26.25841 54 PRO B N 1
ATOM 1476 C CA . PRO B 1 61 ? -6.47800 -12.32700 -30.40800 1.000 25.53727 54 PRO B CA 1
ATOM 1477 C C . PRO B 1 61 ? -6.75000 -11.59500 -29.09200 1.000 26.86375 54 PRO B C 1
ATOM 1478 O O . PRO B 1 61 ? -5.95100 -11.71400 -28.21300 1.000 29.76146 54 PRO B O 1
ATOM 1482 N N . ARG B 1 62 ? -7.82400 -10.82000 -29.02200 1.000 25.57149 55 ARG B N 1
ATOM 1483 C CA . ARG B 1 62 ? -8.22800 -10.23100 -27.72700 1.000 26.00049 55 ARG B CA 1
ATOM 1484 C C . ARG B 1 62 ? -9.20700 -11.23300 -27.11100 1.000 28.18496 55 ARG B C 1
ATOM 1485 O O . ARG B 1 62 ? -10.36600 -11.25800 -27.52700 1.000 29.18508 55 ARG B O 1
ATOM 1487 N N . VAL B 1 63 ? -8.73700 -12.01800 -26.15700 1.000 26.02417 56 VAL B N 1
ATOM 1488 C CA . VAL B 1 63 ? -9.58200 -13.10300 -25.58300 1.000 29.39826 56 VAL B CA 1
ATOM 1489 C C . VAL B 1 63 ? -10.47400 -12.58700 -24.45100 1.000 29.42721 56 VAL B C 1
ATOM 1490 O O . VAL B 1 63 ? -9.96800 -11.90100 -23.56100 1.000 28.29023 56 VAL B O 1
ATOM 1494 N N . ASN B 1 64 ? -11.75300 -12.93600 -24.50600 1.000 29.10086 57 ASN B N 1
ATOM 1495 C CA . ASN B 1 64 ? -12.71400 -12.57100 -23.44200 1.000 30.53524 57 ASN B CA 1
ATOM 1496 C C . ASN B 1 64 ? -12.66200 -13.64800 -22.35600 1.000 29.52459 57 ASN B C 1
ATOM 1497 O O . ASN B 1 64 ? -13.40600 -14.61900 -22.45100 1.000 25.59254 57 ASN B O 1
ATOM 1502 N N . TYR B 1 65 ? -11.80400 -13.45300 -21.36400 1.000 24.39240 58 TYR B N 1
ATOM 1503 C CA . TYR B 1 65 ? -11.62800 -14.46300 -20.29700 1.000 25.67150 58 TYR B CA 1
ATOM 1504 C C . TYR B 1 65 ? -12.90900 -14.55400 -19.46100 1.000 28.92452 58 TYR B C 1
ATOM 1505 O O . TYR B 1 65 ? -13.17400 -15.61200 -18.88400 1.000 31.79065 58 TYR B O 1
ATOM 1514 N N . ASP B 1 66 ? -13.66700 -13.46500 -19.41500 1.000 28.39025 59 ASP B N 1
ATOM 1515 C CA . ASP B 1 66 ? -14.94900 -13.50600 -18.71600 1.000 29.15613 59 ASP B CA 1
ATOM 1516 C C . ASP B 1 66 ? -15.85200 -14.57700 -19.31800 1.000 29.77462 59 ASP B C 1
ATOM 1517 O O . ASP B 1 66 ? -16.41200 -15.41500 -18.60200 1.000 32.19597 59 ASP B O 1
ATOM 1522 N N . ALA B 1 67 ? -15.94700 -14.60000 -20.65300 1.000 30.76685 60 ALA B N 1
ATOM 1523 C CA . ALA B 1 67 ? -16.72500 -15.61500 -21.35000 1.000 33.03291 60 ALA B CA 1
ATOM 1524 C C . ALA B 1 67 ? -16.21300 -17.02000 -21.07700 1.000 32.48811 60 ALA B C 1
ATOM 1525 O O . ALA B 1 67 ? -16.98500 -17.98000 -21.14700 1.000 37.12550 60 ALA B O 1
ATOM 1527 N N . LEU B 1 68 ? -14.92500 -17.17600 -20.79500 1.000 31.96962 61 LEU B N 1
ATOM 1528 C CA . LEU B 1 68 ? -14.36200 -18.48900 -20.50600 1.000 32.25387 61 LEU B CA 1
ATOM 1529 C C . LEU B 1 68 ? -14.43900 -18.85900 -19.02900 1.000 34.64889 61 LEU B C 1
ATOM 1530 O O . LEU B 1 68 ? -13.76400 -19.80600 -18.60600 1.000 41.27074 61 LEU B O 1
ATOM 1535 N N . GLY B 1 69 ? -15.22300 -18.12900 -18.23500 1.000 33.12502 62 GLY B N 1
ATOM 1536 C CA . GLY B 1 69 ? -15.37200 -18.42800 -16.82400 1.000 26.23472 62 GLY B CA 1
ATOM 1537 C C . GLY B 1 69 ? -14.39500 -17.74800 -15.88400 1.000 27.66384 62 GLY B C 1
ATOM 1538 O O . GLY B 1 69 ? -14.36200 -18.09800 -14.69800 1.000 28.05336 62 GLY B O 1
ATOM 1539 N N . TYR B 1 70 ? -13.58400 -16.80000 -16.35800 1.000 26.52950 63 TYR B N 1
ATOM 1540 C CA . TYR B 1 70 ? -12.72500 -16.05500 -15.43700 1.000 22.65008 63 TYR B CA 1
ATOM 1541 C C . TYR B 1 70 ? -13.48900 -14.79800 -15.03300 1.000 25.36357 63 TYR B C 1
ATOM 1542 O O . TYR B 1 70 ? -13.31500 -13.70700 -15.58600 1.000 24.54768 63 TYR B O 1
ATOM 1551 N N . ASP B 1 71 ? -14.37200 -14.97200 -14.04400 1.000 22.26846 64 ASP B N 1
ATOM 1552 C CA . ASP B 1 71 ? -15.37800 -13.95400 -13.75500 1.000 27.35854 64 ASP B CA 1
ATOM 1553 C C . ASP B 1 71 ? -14.84300 -12.76800 -12.96700 1.000 28.89557 64 ASP B C 1
ATOM 1554 O O . ASP B 1 71 ? -15.55400 -11.76900 -12.83800 1.000 25.53990 64 ASP B O 1
ATOM 1559 N N . VAL B 1 72 ? -13.64100 -12.85400 -12.40500 1.000 22.02633 65 VAL B N 1
ATOM 1560 C CA . VAL B 1 72 ? -13.15500 -11.83600 -11.48900 1.000 20.78933 65 VAL B CA 1
ATOM 1561 C C . VAL B 1 72 ? -11.78600 -11.36000 -11.94700 1.000 25.64781 65 VAL B C 1
ATOM 1562 O O . VAL B 1 72 ? -10.90100 -12.18400 -12.20900 1.000 21.26571 65 VAL B O 1
ATOM 1566 N N . THR B 1 73 ? -11.62400 -10.04000 -12.05300 1.000 23.72916 66 THR B N 1
ATOM 1567 C CA . THR B 1 73 ? -10.33100 -9.39100 -12.21500 1.000 19.49971 66 THR B CA 1
ATOM 1568 C C . THR B 1 73 ? -10.03400 -8.62900 -10.93100 1.000 22.48954 66 THR B C 1
ATOM 1569 O O . THR B 1 73 ? -10.93700 -8.04600 -10.33000 1.000 18.68645 66 THR B O 1
ATOM 1573 N N . ALA B 1 74 ? -8.77500 -8.65500 -10.49100 1.000 24.21606 67 ALA B N 1
ATOM 1574 C CA . ALA B 1 74 ? -8.38800 -7.97600 -9.26300 1.000 22.18424 67 ALA B CA 1
ATOM 1575 C C . ALA B 1 74 ? -7.07400 -7.24400 -9.47900 1.000 20.26559 67 ALA B C 1
ATOM 1576 O O . ALA B 1 74 ? -6.20500 -7.71600 -10.22100 1.000 23.47913 67 ALA B O 1
ATOM 1578 N N . VAL B 1 75 ? -6.94700 -6.08000 -8.84900 1.000 19.76026 68 VAL B N 1
ATOM 1579 C CA . VAL B 1 75 ? -5.70700 -5.31200 -8.83800 1.000 19.53392 68 VAL B CA 1
ATOM 1580 C C . VAL B 1 75 ? -5.06600 -5.53400 -7.47800 1.000 23.01592 68 VAL B C 1
ATOM 1581 O O . VAL B 1 75 ? -5.66000 -5.19900 -6.44700 1.000 22.92643 68 VAL B O 1
ATOM 1585 N N . ILE B 1 76 ? -3.85800 -6.09400 -7.47500 1.000 22.52112 69 ILE B N 1
ATOM 1586 C CA . ILE B 1 76 ? -3.17000 -6.50200 -6.25800 1.000 21.63154 69 ILE B CA 1
ATOM 1587 C C . ILE B 1 76 ? -1.96600 -5.58000 -6.05400 1.000 22.92643 69 ILE B C 1
ATOM 1588 O O . ILE B 1 76 ? -1.10600 -5.45300 -6.93800 1.000 24.80034 69 ILE B O 1
ATOM 1593 N N . GLN B 1 77 ? -1.93600 -4.91700 -4.90700 1.000 21.09727 70 GLN B N 1
ATOM 1594 C CA . GLN B 1 77 ? -0.78500 -4.05900 -4.56400 1.000 21.96316 70 GLN B CA 1
ATOM 1595 C C . GLN B 1 77 ? 0.02600 -4.73500 -3.45500 1.000 22.30004 70 GLN B C 1
ATOM 1596 O O . GLN B 1 77 ? -0.58100 -5.21300 -2.49800 1.000 18.13375 70 GLN B O 1
ATOM 1602 N N . LEU B 1 78 ? 1.34600 -4.75000 -3.60500 1.000 21.66839 71 LEU B N 1
ATOM 1603 C CA . LEU B 1 78 ? 2.24000 -5.40300 -2.61900 1.000 22.89748 71 LEU B CA 1
ATOM 1604 C C . LEU B 1 78 ? 3.35400 -4.44600 -2.17300 1.000 21.89210 71 LEU B C 1
ATOM 1605 O O . LEU B 1 78 ? 3.81300 -3.65400 -3.00200 1.000 21.18675 71 LEU B O 1
ATOM 1610 N N . LYS B 1 79 ? 3.75600 -4.54000 -0.91200 1.000 21.22886 72 LYS B N 1
ATOM 1611 C CA . LYS B 1 79 ? 4.91400 -3.76400 -0.41400 1.000 22.50007 72 LYS B CA 1
ATOM 1612 C C . LYS B 1 79 ? 6.03200 -4.77700 -0.17200 1.000 25.07143 72 LYS B C 1
ATOM 1613 O O . LYS B 1 79 ? 5.83900 -5.66400 0.66100 1.000 25.01353 72 LYS B O 1
ATOM 1619 N N . VAL B 1 80 ? 7.13400 -4.65100 -0.90900 1.000 27.41118 73 VAL B N 1
ATOM 1620 C CA . VAL B 1 80 ? 8.27000 -5.60900 -0.81700 1.000 24.17921 73 VAL B CA 1
ATOM 1621 C C . VAL B 1 80 ? 9.58400 -4.81800 -0.85600 1.000 30.33522 73 VAL B C 1
ATOM 1622 O O . VAL B 1 80 ? 9.74400 -4.00300 -1.75100 1.000 29.59039 73 VAL B O 1
ATOM 1626 N N . GLU B 1 81 ? 10.48900 -5.07600 0.08000 1.000 25.87152 74 GLU B N 1
ATOM 1627 C CA . GLU B 1 81 ? 11.82600 -4.43100 0.04300 1.000 23.60809 74 GLU B CA 1
ATOM 1628 C C . GLU B 1 81 ? 12.53800 -4.76500 -1.27400 1.000 25.90047 74 GLU B C 1
ATOM 1629 O O . GLU B 1 81 ? 12.39800 -5.89400 -1.74000 1.000 26.50581 74 GLU B O 1
ATOM 1635 N N . GLY B 1 82 ? 13.28800 -3.81400 -1.83000 1.000 28.50342 75 GLY B N 1
ATOM 1636 C CA . GLY B 1 82 ? 14.00600 -4.01800 -3.10100 1.000 23.53177 75 GLY B CA 1
ATOM 1637 C C . GLY B 1 82 ? 14.76500 -5.33200 -3.17900 1.000 26.63214 75 GLY B C 1
ATOM 1638 O O . GLY B 1 82 ? 14.71400 -5.96000 -4.23400 1.000 24.12658 75 GLY B O 1
ATOM 1639 N N . SER B 1 83 ? 15.41800 -5.73000 -2.09200 1.000 25.06353 76 SER B N 1
ATOM 1640 C CA . SER B 1 83 ? 16.23600 -6.96500 -2.04800 1.000 30.27468 76 SER B CA 1
ATOM 1641 C C . SER B 1 83 ? 15.36800 -8.18700 -2.35500 1.000 28.28234 76 SER B C 1
ATOM 1642 O O . SER B 1 83 ? 15.90500 -9.21400 -2.76200 1.000 25.11354 76 SER B O 1
ATOM 1645 N N . ALA B 1 84 ? 14.06900 -8.04700 -2.15000 1.000 23.64494 77 ALA B N 1
ATOM 1646 C CA . ALA B 1 84 ? 13.14300 -9.19500 -2.32900 1.000 29.76146 77 ALA B CA 1
ATOM 1647 C C . ALA B 1 84 ? 12.31000 -9.13200 -3.61500 1.000 21.92631 77 ALA B C 1
ATOM 1648 O O . ALA B 1 84 ? 11.56100 -10.06500 -3.85600 1.000 23.73179 77 ALA B O 1
ATOM 1650 N N . LEU B 1 85 ? 12.43300 -8.05900 -4.37700 1.000 23.32122 78 LEU B N 1
ATOM 1651 C CA . LEU B 1 85 ? 11.69500 -7.93400 -5.65900 1.000 24.78981 78 LEU B CA 1
ATOM 1652 C C . LEU B 1 85 ? 12.04000 -9.08500 -6.62100 1.000 22.38689 78 LEU B C 1
ATOM 1653 O O . LEU B 1 85 ? 11.10900 -9.63300 -7.20000 1.000 26.67162 78 LEU B O 1
ATOM 1658 N N . PRO B 1 86 ? 13.31500 -9.49000 -6.80700 1.000 23.62125 79 PRO B N 1
ATOM 1659 C CA . PRO B 1 86 ? 13.63400 -10.64700 -7.64900 1.000 24.36871 79 PRO B CA 1
ATOM 1660 C C . PRO B 1 86 ? 12.75800 -11.87400 -7.33300 1.000 30.04834 79 PRO B C 1
ATOM 1661 O O . PRO B 1 86 ? 12.19300 -12.42200 -8.24600 1.000 26.37685 79 PRO B O 1
ATOM 1665 N N . GLU B 1 87 ? 12.61900 -12.21600 -6.05300 1.000 22.90538 80 GLU B N 1
ATOM 1666 C CA . GLU B 1 87 ? 11.81100 -13.38600 -5.62700 1.000 24.57663 80 GLU B CA 1
ATOM 1667 C C . GLU B 1 87 ? 10.33100 -13.18000 -5.97100 1.000 23.45018 80 GLU B C 1
ATOM 1668 O O . GLU B 1 87 ? 9.76800 -14.04500 -6.62700 1.000 26.70847 80 GLU B O 1
ATOM 1670 N N . ILE B 1 88 ? 9.74700 -12.06400 -5.56500 1.000 27.56383 81 ILE B N 1
ATOM 1671 C CA . ILE B 1 88 ? 8.28900 -11.83500 -5.79800 1.000 22.32110 81 ILE B CA 1
ATOM 1672 C C . ILE B 1 88 ? 7.97000 -11.80900 -7.31000 1.000 21.36835 81 ILE B C 1
ATOM 1673 O O . ILE B 1 88 ? 6.95900 -12.37100 -7.69600 1.000 24.72402 81 ILE B O 1
ATOM 1678 N N . THR B 1 89 ? 8.82300 -11.19500 -8.11700 1.000 19.49444 82 THR B N 1
ATOM 1679 C CA . THR B 1 89 ? 8.54800 -11.07800 -9.57100 1.000 24.27923 82 THR B CA 1
ATOM 1680 C C . THR B 1 89 ? 8.61600 -12.47800 -10.20400 1.000 25.38462 82 THR B C 1
ATOM 1681 O O . THR B 1 89 ? 7.76500 -12.77500 -11.02800 1.000 28.99295 82 THR B O 1
ATOM 1685 N N . GLU B 1 90 ? 9.57800 -13.30300 -9.79700 1.000 24.17395 83 GLU B N 1
ATOM 1686 C CA . GLU B 1 90 ? 9.64800 -14.70000 -10.29200 1.000 26.07155 83 GLU B CA 1
ATOM 1687 C C . GLU B 1 90 ? 8.35900 -15.43400 -9.91800 1.000 28.51131 83 GLU B C 1
ATOM 1688 O O . GLU B 1 90 ? 7.77300 -16.07900 -10.77900 1.000 37.65188 83 GLU B O 1
ATOM 1690 N N . ARG B 1 91 ? 7.92700 -15.29500 -8.67800 1.000 25.42673 84 ARG B N 1
ATOM 1691 C CA . ARG B 1 91 ? 6.65900 -15.91800 -8.23800 1.000 34.17515 84 ARG B CA 1
ATOM 1692 C C . ARG B 1 91 ? 5.52300 -15.47700 -9.16500 1.000 31.07215 84 ARG B C 1
ATOM 1693 O O . ARG B 1 91 ? 4.78300 -16.33800 -9.64100 1.000 33.65667 84 ARG B O 1
ATOM 1695 N N . LEU B 1 92 ? 5.43300 -14.18700 -9.43600 1.000 26.74268 85 LEU B N 1
ATOM 1696 C CA . LEU B 1 92 ? 4.30400 -13.66100 -10.24000 1.000 32.32756 85 LEU B CA 1
ATOM 1697 C C . LEU B 1 92 ? 4.39900 -14.14700 -11.69400 1.000 35.79640 85 LEU B C 1
ATOM 1698 O O . LEU B 1 92 ? 3.34700 -14.37200 -12.29000 1.000 35.31213 85 LEU B O 1
ATOM 1703 N N . ARG B 1 93 ? 5.61100 -14.33500 -12.21500 1.000 29.00348 86 ARG B N 1
ATOM 1704 C CA . ARG B 1 93 ? 5.81200 -14.82100 -13.60500 1.000 31.92751 86 ARG B CA 1
ATOM 1705 C C . ARG B 1 93 ? 5.32100 -16.26100 -13.69300 1.000 30.73000 86 ARG B C 1
ATOM 1706 O O . ARG B 1 93 ? 4.77700 -16.62800 -14.72700 1.000 38.22827 86 ARG B O 1
ATOM 1708 N N . ALA B 1 94 ? 5.50000 -17.02100 -12.62700 1.000 35.89378 87 ALA B N 1
ATOM 1709 C CA . ALA B 1 94 ? 5.00200 -18.41000 -12.57300 1.000 41.58393 87 ALA B CA 1
ATOM 1710 C C . ALA B 1 94 ? 3.47100 -18.42400 -12.59200 1.000 34.12778 87 ALA B C 1
ATOM 1711 O O . ALA B 1 94 ? 2.91600 -19.45100 -12.96400 1.000 40.52328 87 ALA B O 1
ATOM 1713 N N . GLU B 1 95 ? 2.83000 -17.32800 -12.18500 1.000 36.12802 88 GLU B N 1
ATOM 1714 C CA . GLU B 1 95 ? 1.34500 -17.26400 -12.11800 1.000 35.93852 88 GLU B CA 1
ATOM 1715 C C . GLU B 1 95 ? 0.81300 -16.66800 -13.42500 1.000 29.12191 88 GLU B C 1
ATOM 1716 O O . GLU B 1 95 ? 0.76000 -15.43900 -13.52300 1.000 26.86112 88 GLU B O 1
ATOM 1722 N N . LYS B 1 96 ? 0.42900 -17.51800 -14.37800 1.000 28.69818 89 LYS B N 1
ATOM 1723 C CA . LYS B 1 96 ? -0.01900 -17.05900 -15.71800 1.000 26.98218 89 LYS B CA 1
ATOM 1724 C C . LYS B 1 96 ? -1.26400 -16.15800 -15.65200 1.000 27.46382 89 LYS B C 1
ATOM 1725 O O . LYS B 1 96 ? -1.41300 -15.32100 -16.53200 1.000 25.00300 89 LYS B O 1
ATOM 1731 N N . GLN B 1 97 ? -2.11300 -16.35300 -14.65100 1.000 24.49767 90 GLN B N 1
ATOM 1732 C CA . GLN B 1 97 ? -3.33300 -15.52200 -14.49600 1.000 25.13459 90 GLN B CA 1
ATOM 1733 C C . GLN B 1 97 ? -2.95600 -14.10300 -14.07000 1.000 25.12670 90 GLN B C 1
ATOM 1734 O O . GLN B 1 97 ? -3.85200 -13.26800 -14.05300 1.000 26.05049 90 GLN B O 1
ATOM 1740 N N . MET B 1 98 ? -1.69000 -13.86800 -13.72100 1.000 23.59230 91 MET B N 1
ATOM 1741 C CA . MET B 1 98 ? -1.28600 -12.48400 -13.48300 1.000 24.26344 91 MET B CA 1
ATOM 1742 C C . MET B 1 98 ? -0.85300 -11.89100 -14.81000 1.000 23.69231 91 MET B C 1
ATOM 1743 O O . MET B 1 98 ? 0.29900 -12.00100 -15.21100 1.000 27.22168 91 MET B O 1
ATOM 1748 N N . ILE B 1 99 ? -1.78900 -11.22800 -15.49000 1.000 21.71050 92 ILE B N 1
ATOM 1749 C CA . ILE B 1 99 ? -1.55000 -10.76700 -16.85200 1.000 19.88923 92 ILE B CA 1
ATOM 1750 C C . ILE B 1 99 ? -0.72500 -9.47700 -16.91200 1.000 23.69758 92 ILE B C 1
ATOM 1751 O O . ILE B 1 99 ? -0.18000 -9.15800 -17.97500 1.000 20.19453 92 ILE B O 1
ATOM 1756 N N . SER B 1 100 ? -0.60900 -8.72400 -15.81500 1.000 19.52603 93 SER B N 1
ATOM 1757 C CA . SER B 1 100 ? 0.23800 -7.53800 -15.77800 1.000 18.39168 93 SER B CA 1
ATOM 1758 C C . SER B 1 100 ? 0.96400 -7.47100 -14.44300 1.000 20.81039 93 SER B C 1
ATOM 1759 O O . SER B 1 100 ? 0.38100 -7.75400 -13.39500 1.000 21.68155 93 SER B O 1
ATOM 1762 N N . VAL B 1 101 ? 2.24100 -7.08900 -14.47800 1.000 21.43941 94 VAL B N 1
ATOM 1763 C CA . VAL B 1 101 ? 3.05000 -6.95500 -13.27000 1.000 21.57101 94 VAL B CA 1
ATOM 1764 C C . VAL B 1 101 ? 3.91800 -5.71900 -13.43300 1.000 23.00539 94 VAL B C 1
ATOM 1765 O O . VAL B 1 101 ? 4.69500 -5.63200 -14.38600 1.000 20.02872 94 VAL B O 1
ATOM 1769 N N . TYR B 1 102 ? 3.79100 -4.76900 -12.51700 1.000 19.93134 95 TYR B N 1
ATOM 1770 C CA . TYR B 1 102 ? 4.49100 -3.49700 -12.59400 1.000 22.84484 95 TYR B CA 1
ATOM 1771 C C . TYR B 1 102 ? 5.28800 -3.28100 -11.32200 1.000 23.91603 95 TYR B C 1
ATOM 1772 O O . TYR B 1 102 ? 4.73200 -3.37500 -10.22700 1.000 21.35256 95 TYR B O 1
ATOM 1781 N N . GLU B 1 103 ? 6.57200 -2.95000 -11.45500 1.000 20.17347 96 GLU B N 1
ATOM 1782 C CA . GLU B 1 103 ? 7.29000 -2.32600 -10.34800 1.000 20.63932 96 GLU B CA 1
ATOM 1783 C C . GLU B 1 103 ? 7.03600 -0.82400 -10.42000 1.000 19.53655 96 GLU B C 1
ATOM 1784 O O . GLU B 1 103 ? 7.15200 -0.22400 -11.49400 1.000 20.48667 96 GLU B O 1
ATOM 1790 N N . VAL B 1 104 ? 6.65900 -0.21500 -9.28800 1.000 18.91806 97 VAL B N 1
ATOM 1791 C CA . VAL B 1 104 ? 6.16700 1.15900 -9.28400 1.000 20.17347 97 VAL B CA 1
ATOM 1792 C C . VAL B 1 104 ? 6.72900 1.91100 -8.09200 1.000 20.63405 97 VAL B C 1
ATOM 1793 O O . VAL B 1 104 ? 7.14200 1.32000 -7.09800 1.000 20.82092 97 VAL B O 1
ATOM 1797 N N . THR B 1 105 ? 6.71000 3.23600 -8.19800 1.000 21.23676 98 THR B N 1
ATOM 1798 C CA . THR B 1 105 ? 7.04800 4.09400 -7.07200 1.000 22.38426 98 THR B CA 1
ATOM 1799 C C . THR B 1 105 ? 5.94600 4.04200 -6.02100 1.000 25.03721 98 THR B C 1
ATOM 1800 O O . THR B 1 105 ? 4.84900 3.53500 -6.25200 1.000 26.16893 98 THR B O 1
ATOM 1804 N N . GLY B 1 106 ? 6.25600 4.56300 -4.84000 1.000 29.27719 99 GLY B N 1
ATOM 1805 C CA . GLY B 1 106 ? 5.26700 4.72100 -3.79300 1.000 31.94594 99 GLY B CA 1
ATOM 1806 C C . GLY B 1 106 ? 5.34000 3.63500 -2.73600 1.000 32.43810 99 GLY B C 1
ATOM 1807 O O . GLY B 1 106 ? 6.19800 2.74800 -2.74500 1.000 26.83480 99 GLY B O 1
ATOM 1808 N N . ASP B 1 107 ? 4.39200 3.72200 -1.79800 1.000 32.85394 100 ASP B N 1
ATOM 1809 C CA . ASP B 1 107 ? 4.37700 2.80800 -0.65500 1.000 32.36967 100 ASP B CA 1
ATOM 1810 C C . ASP B 1 107 ? 4.28000 1.35100 -1.09600 1.000 31.46956 100 ASP B C 1
ATOM 1811 O O . ASP B 1 107 ? 5.00800 0.48700 -0.59300 1.000 31.40377 100 ASP B O 1
ATOM 1816 N N . T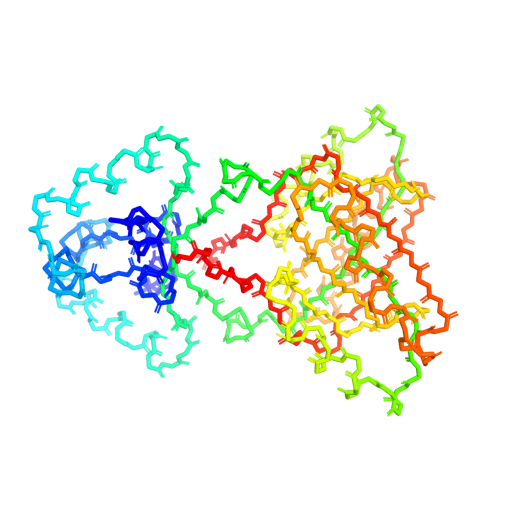YR B 1 108 ? 3.35600 1.04900 -2.00600 1.000 25.13986 101 TYR B N 1
ATOM 1817 C CA . TYR B 1 108 ? 3.26600 -0.26900 -2.62400 1.000 25.07669 101 TYR B CA 1
ATOM 1818 C C . TYR B 1 108 ? 4.10700 -0.24000 -3.88800 1.000 27.17168 101 TYR B C 1
ATOM 1819 O O . TYR B 1 108 ? 3.82700 0.56000 -4.78800 1.000 29.63513 101 TYR B O 1
ATOM 1828 N N . ASP B 1 109 ? 5.14100 -1.08000 -3.96300 1.000 19.77606 102 ASP B N 1
ATOM 1829 C CA . ASP B 1 109 ? 6.02900 -1.02500 -5.11700 1.000 22.05791 102 ASP B CA 1
ATOM 1830 C C . ASP B 1 109 ? 5.79600 -2.14200 -6.12500 1.000 21.41046 102 ASP B C 1
ATOM 1831 O O . ASP B 1 109 ? 6.52100 -2.20900 -7.12000 1.000 25.06616 102 ASP B O 1
ATOM 1836 N N . ILE B 1 110 ? 4.78100 -2.98400 -5.93000 1.000 17.72581 103 ILE B N 1
ATOM 1837 C CA . ILE B 1 110 ? 4.31000 -3.91100 -6.95000 1.000 17.03625 103 ILE B CA 1
ATOM 1838 C C . ILE B 1 110 ? 2.82100 -3.65700 -7.16400 1.000 21.02884 103 ILE B C 1
ATOM 1839 O O . ILE B 1 110 ? 2.05300 -3.56800 -6.19900 1.000 20.98673 103 ILE B O 1
ATOM 1844 N N . ILE B 1 111 ? 2.41400 -3.55300 -8.42100 1.000 21.14201 104 ILE B N 1
ATOM 1845 C CA . ILE B 1 111 ? 1.01200 -3.62300 -8.80000 1.000 20.26032 104 ILE B CA 1
ATOM 1846 C C . ILE B 1 111 ? 0.87900 -4.76600 -9.78300 1.000 21.31571 104 ILE B C 1
ATOM 1847 O O . ILE B 1 111 ? 1.62900 -4.83100 -10.76100 1.000 21.07621 104 ILE B O 1
ATOM 1852 N N . ALA B 1 112 ? -0.04900 -5.66500 -9.52000 1.000 21.57101 105 ALA B N 1
ATOM 1853 C CA . ALA B 1 112 ? -0.30400 -6.77500 -10.42000 1.000 22.74483 105 ALA B CA 1
ATOM 1854 C C . ALA B 1 112 ? -1.79800 -6.88500 -10.67500 1.000 24.98984 105 ALA B C 1
ATOM 1855 O O . ALA B 1 112 ? -2.61900 -6.54100 -9.81600 1.000 22.13160 105 ALA B O 1
ATOM 1857 N N . ILE B 1 113 ? -2.14300 -7.33700 -11.87700 1.000 18.33378 106 ILE B N 1
ATOM 1858 C CA . ILE B 1 113 ? -3.53000 -7.50900 -12.28700 1.000 21.07358 106 ILE B CA 1
ATOM 1859 C C . ILE B 1 113 ? -3.72100 -8.97100 -12.64900 1.000 21.77893 106 ILE B C 1
ATOM 1860 O O . ILE B 1 113 ? -2.97100 -9.51100 -13.46700 1.000 19.74184 106 ILE B O 1
ATOM 1865 N N . GLY B 1 114 ? -4.71800 -9.61600 -12.03600 1.000 20.16558 107 GLY B N 1
ATOM 1866 C CA . GLY B 1 114 ? -4.97600 -11.01300 -12.29000 1.000 22.43164 107 GLY B CA 1
ATOM 1867 C C . GLY B 1 114 ? -6.41700 -11.26300 -12.69300 1.000 27.37170 107 GLY B C 1
ATOM 1868 O O . GLY B 1 114 ? -7.31600 -10.45700 -12.43300 1.000 19.57077 107 GLY B O 1
ATOM 1869 N N . LYS B 1 115 ? -6.62100 -12.40600 -13.34500 1.000 21.94210 108 LYS B N 1
ATOM 1870 C CA . LYS B 1 115 ? -7.93600 -12.89400 -13.73200 1.000 18.69961 108 LYS B CA 1
ATOM 1871 C C . LYS B 1 115 ? -8.15800 -14.22500 -13.02500 1.000 22.76326 108 LYS B C 1
ATOM 1872 O O . LYS B 1 115 ? -7.27900 -15.09700 -13.06300 1.000 20.08399 108 LYS B O 1
ATOM 1878 N N . PHE B 1 116 ? -9.32700 -14.38600 -12.39200 1.000 18.73383 109 PHE B N 1
ATOM 1879 C CA . PHE B 1 116 ? -9.60400 -15.53600 -11.53800 1.000 19.88396 109 PHE B CA 1
ATOM 1880 C C . PHE B 1 116 ? -11.00200 -16.06800 -11.81000 1.000 23.17646 109 PHE B C 1
ATOM 1881 O O . PHE B 1 116 ? -11.86600 -15.36000 -12.32600 1.000 19.05755 109 PHE B O 1
ATOM 1889 N N . ARG B 1 117 ? -11.22700 -17.33100 -11.45300 1.000 22.26846 110 ARG B N 1
ATOM 1890 C CA . ARG B 1 117 ? -12.51800 -17.92500 -11.79000 1.000 23.55809 110 ARG B CA 1
ATOM 1891 C C . ARG B 1 117 ? -13.64500 -17.32000 -10.97500 1.000 29.46406 110 ARG B C 1
ATOM 1892 O O . ARG B 1 117 ? -14.75400 -17.14300 -11.49200 1.000 32.48284 110 ARG B O 1
ATOM 1900 N N . ASP B 1 118 ? -13.37600 -16.96600 -9.73100 1.000 25.67413 111 ASP B N 1
ATOM 1901 C CA . ASP B 1 118 ? -14.37000 -16.39000 -8.84000 1.000 28.43236 111 ASP B CA 1
ATOM 1902 C C . ASP B 1 118 ? -13.61800 -15.86700 -7.62700 1.000 28.14285 111 ASP B C 1
ATOM 1903 O O . ASP B 1 118 ? -12.38300 -15.83500 -7.60800 1.000 27.62436 111 ASP B O 1
ATOM 1908 N N . THR B 1 119 ? -14.36200 -15.47400 -6.60400 1.000 32.48021 112 THR B N 1
ATOM 1909 C CA . THR B 1 119 ? -13.73700 -14.89900 -5.42300 1.000 29.72988 112 THR B CA 1
ATOM 1910 C C . THR B 1 119 ? -12.89800 -15.91800 -4.67200 1.000 29.98254 112 THR B C 1
ATOM 1911 O O . THR B 1 119 ? -11.80200 -15.59000 -4.21000 1.000 31.91435 112 THR B O 1
ATOM 1915 N N . ASP B 1 120 ? -13.35600 -17.15800 -4.60600 1.000 32.07490 113 ASP B N 1
ATOM 1916 C CA . ASP B 1 120 ? -12.60400 -18.20600 -3.87200 1.000 32.27755 113 ASP B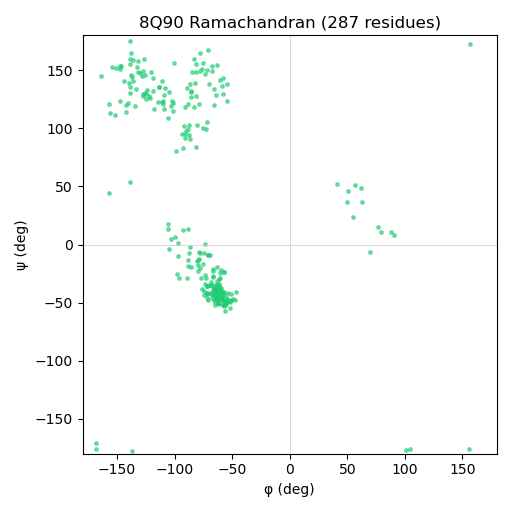 CA 1
ATOM 1917 C C . ASP B 1 120 ? -11.24100 -18.39900 -4.53700 1.000 31.19585 113 ASP B C 1
ATOM 1918 O O . ASP B 1 120 ? -10.24600 -18.48300 -3.81800 1.000 30.04571 113 ASP B O 1
ATOM 1923 N N . GLY B 1 121 ? -11.22200 -18.43800 -5.86500 1.000 30.95898 114 GLY B N 1
ATOM 1924 C CA . GLY B 1 121 ? -9.96800 -18.61900 -6.61100 1.000 31.48009 114 GLY B CA 1
ATOM 1925 C C . GLY B 1 121 ? -8.99900 -17.48100 -6.36800 1.000 27.71648 114 GLY B C 1
ATOM 1926 O O . GLY B 1 121 ? -7.82900 -17.75500 -6.09800 1.000 27.71911 114 GLY B O 1
ATOM 1927 N N . MET B 1 122 ? -9.49100 -16.24900 -6.42600 1.000 25.49779 115 MET B N 1
ATOM 1928 C CA . MET B 1 122 ? -8.62800 -15.06900 -6.18200 1.000 24.18185 115 MET B CA 1
ATOM 1929 C C . MET B 1 122 ? -8.01200 -15.17000 -4.78200 1.000 24.72402 115 MET B C 1
ATOM 1930 O O . MET B 1 122 ? -6.81300 -14.95000 -4.65600 1.000 28.89557 115 MET B O 1
ATOM 1935 N N . ASN B 1 123 ? -8.81900 -15.51300 -3.78900 1.000 26.18209 116 ASN B N 1
ATOM 1936 C CA . ASN B 1 123 ? -8.34700 -15.59500 -2.38500 1.000 33.02764 116 ASN B CA 1
ATOM 1937 C C . ASN B 1 123 ? -7.27900 -16.68200 -2.25900 1.000 28.50079 116 ASN B C 1
ATOM 1938 O O . ASN B 1 123 ? -6.31900 -16.47900 -1.52600 1.000 30.11414 116 ASN B O 1
ATOM 1943 N N . THR B 1 124 ? -7.44800 -17.76800 -2.99700 1.000 32.25650 117 THR B N 1
ATOM 1944 C CA . THR B 1 124 ? -6.48000 -18.88700 -2.95400 1.000 27.52172 117 THR B CA 1
ATOM 1945 C C . THR B 1 124 ? -5.15100 -18.38100 -3.51100 1.000 26.59793 117 THR B C 1
ATOM 1946 O O . THR B 1 124 ? -4.14200 -18.56400 -2.83700 1.000 27.75333 117 THR B O 1
ATOM 1950 N N . GLN B 1 125 ? -5.18300 -17.72800 -4.66900 1.000 27.71911 118 GLN B N 1
ATOM 1951 C CA . GLN B 1 125 ? -3.94000 -17.25700 -5.32700 1.000 29.53775 118 GLN B CA 1
ATOM 1952 C C . GLN B 1 125 ? -3.23200 -16.24500 -4.42200 1.000 28.96137 118 GLN B C 1
ATOM 1953 O O . GLN B 1 125 ? -2.00800 -16.29100 -4.34800 1.000 31.25638 118 GLN B O 1
ATOM 1959 N N . ILE B 1 126 ? -3.99600 -15.42200 -3.71600 1.000 27.77965 119 ILE B N 1
ATOM 1960 C CA . ILE B 1 126 ? -3.38300 -14.36100 -2.87000 1.000 27.67437 119 ILE B CA 1
ATOM 1961 C C . ILE B 1 126 ? -2.73300 -15.01800 -1.65200 1.000 26.04786 119 ILE B C 1
ATOM 1962 O O . ILE B 1 126 ? -1.59200 -14.68300 -1.36300 1.000 24.47136 119 ILE B O 1
ATOM 1967 N N . LYS B 1 127 ? -3.44800 -15.94100 -1.00800 1.000 30.37469 120 LYS B N 1
ATOM 1968 C CA . LYS B 1 127 ? -2.88300 -16.69500 0.14200 1.000 28.75345 120 LYS B CA 1
ATOM 1969 C C . LYS B 1 127 ? -1.55900 -17.35300 -0.27800 1.000 28.65080 120 LYS B C 1
ATOM 1970 O O . LYS B 1 127 ? -0.58600 -17.21000 0.45600 1.000 28.98505 120 LYS B O 1
ATOM 1973 N N . LYS B 1 128 ? -1.52800 -17.99700 -1.43900 1.000 28.96400 121 LYS B N 1
ATOM 1974 C CA . LYS B 1 128 ? -0.26800 -18.59100 -1.95300 1.000 30.52998 121 LYS B CA 1
ATOM 1975 C C . LYS B 1 128 ? 0.83000 -17.52200 -2.03200 1.000 30.82475 121 LYS B C 1
ATOM 1976 O O . LYS B 1 128 ? 1.92200 -17.77200 -1.54000 1.000 29.53775 121 LYS B O 1
ATOM 1979 N N . LEU B 1 129 ? 0.52700 -16.37100 -2.62200 1.000 29.32983 122 LEU B N 1
ATOM 1980 C CA . LEU B 1 129 ? 1.54000 -15.30200 -2.78100 1.000 28.36130 122 LEU B CA 1
ATOM 1981 C C . LEU B 1 129 ? 1.99100 -14.79500 -1.41000 1.000 27.08483 122 LEU B C 1
ATOM 1982 O O . LEU B 1 129 ? 3.18500 -14.55600 -1.24100 1.000 28.01389 122 LEU B O 1
ATOM 1987 N N . LEU B 1 130 ? 1.06500 -14.67000 -0.46800 1.000 24.73191 123 LEU B N 1
ATOM 1988 C CA . LEU B 1 130 ? 1.38400 -14.13200 0.87400 1.000 24.36345 123 LEU B CA 1
ATOM 1989 C C . LEU B 1 130 ? 2.25300 -15.10700 1.68900 1.000 24.02920 123 LEU B C 1
ATOM 1990 O O . LEU B 1 130 ? 2.72700 -14.70600 2.75300 1.000 25.60307 123 LEU B O 1
ATOM 1995 N N . THR B 1 131 ? 2.44800 -16.33300 1.21600 1.000 24.78455 124 THR B N 1
ATOM 1996 C CA . THR B 1 131 ? 3.40300 -17.23800 1.91100 1.000 25.97680 124 THR B CA 1
ATOM 1997 C C . THR B 1 131 ? 4.78100 -16.55800 1.87300 1.000 25.83994 124 THR B C 1
ATOM 1998 O O . THR B 1 131 ? 5.60500 -16.86800 2.72600 1.000 26.66109 124 THR B O 1
ATOM 2002 N 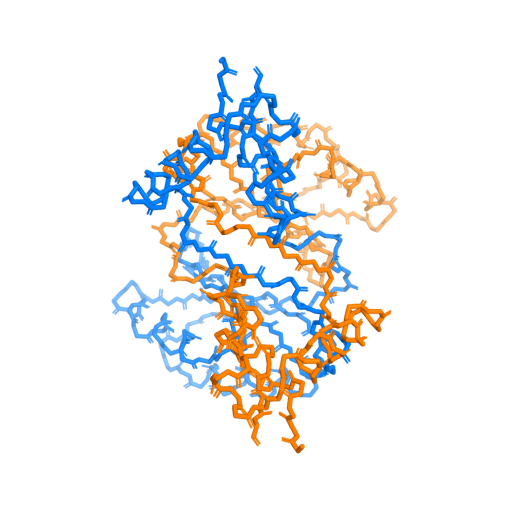N . ASP B 1 132 ? 5.00600 -15.66900 0.90200 1.000 25.09248 125 ASP B N 1
ATOM 2003 C CA . ASP B 1 132 ? 6.26300 -14.88600 0.82800 1.000 25.26356 125 ASP B CA 1
ATOM 2004 C C . ASP B 1 132 ? 6.24600 -13.85400 1.95600 1.000 25.04511 125 ASP B C 1
ATOM 2005 O O . ASP B 1 132 ? 5.53400 -12.86100 1.83500 1.000 24.33186 125 ASP B O 1
ATOM 2010 N N . THR B 1 133 ? 7.03000 -14.10100 2.99800 1.000 25.90574 126 THR B N 1
ATOM 2011 C CA . THR B 1 133 ? 7.05400 -13.23600 4.17400 1.000 26.19525 126 THR B CA 1
ATOM 2012 C C . THR B 1 133 ? 7.62200 -11.84700 3.87500 1.000 26.21630 126 THR B C 1
ATOM 2013 O O . THR B 1 133 ? 7.31800 -10.89100 4.59500 1.000 26.45844 126 THR B O 1
ATOM 2017 N N . ASP B 1 134 ? 8.39300 -11.68500 2.80700 1.000 26.30579 127 ASP B N 1
ATOM 2018 C CA . ASP B 1 134 ? 8.88900 -10.35000 2.49100 1.000 28.17443 127 ASP B CA 1
ATOM 2019 C C . ASP B 1 134 ? 7.84800 -9.47300 1.80800 1.000 25.88995 127 ASP B C 1
ATOM 2020 O O . ASP B 1 134 ? 8.12500 -8.29300 1.58100 1.000 26.46896 127 ASP B O 1
ATOM 2025 N N . ILE B 1 135 ? 6.68100 -10.01600 1.45400 1.000 25.67676 128 ILE B N 1
ATOM 2026 C CA . ILE B 1 135 ? 5.48700 -9.19400 1.23800 1.000 26.03996 128 ILE B CA 1
ATOM 2027 C C . ILE B 1 135 ? 4.98700 -8.71800 2.60100 1.000 24.88193 128 ILE B C 1
ATOM 2028 O O . ILE B 1 135 ? 4.32400 -9.47300 3.32500 1.000 27.49277 128 ILE B O 1
ATOM 2033 N N . ARG B 1 136 ? 5.31000 -7.47700 2.98000 1.000 25.38199 129 ARG B N 1
ATOM 2034 C CA . ARG B 1 136 ? 4.99000 -6.99700 4.31600 1.000 26.27683 129 ARG B CA 1
ATOM 2035 C C . ARG B 1 136 ? 3.60400 -6.38200 4.39700 1.000 27.45329 129 ARG B C 1
ATOM 2036 O O . ARG B 1 136 ? 3.11200 -6.15600 5.50600 1.000 28.16127 129 ARG B O 1
ATOM 2044 N N . GLU B 1 137 ? 2.97500 -6.10500 3.26200 1.000 25.66097 130 GLU B N 1
ATOM 2045 C CA . GLU B 1 137 ? 1.67400 -5.44700 3.24800 1.000 29.56407 130 GLU B CA 1
ATOM 2046 C C . GLU B 1 137 ? 1.07300 -5.65200 1.86500 1.000 28.34287 130 GLU B C 1
ATOM 2047 O O . GLU B 1 137 ? 1.79800 -5.71400 0.86700 1.000 23.53177 130 GLU B O 1
ATOM 2053 N N . SER B 1 138 ? -0.24900 -5.80500 1.81900 1.000 23.25805 131 SER B N 1
ATOM 2054 C CA . SER B 1 138 ? -0.92500 -6.07300 0.56200 1.000 25.26619 131 SER B CA 1
ATOM 2055 C C . SER B 1 138 ? -2.30700 -5.43900 0.59400 1.000 26.67162 131 SER B C 1
ATOM 2056 O O . SER B 1 138 ? -2.89500 -5.25500 1.66200 1.000 25.84784 131 SER B O 1
ATOM 2059 N N . ASN B 1 139 ? -2.81300 -5.11100 -0.59100 1.000 23.94234 132 ASN B N 1
ATOM 2060 C CA . ASN B 1 139 ? -4.14700 -4.53800 -0.73400 1.000 25.90311 132 ASN B CA 1
ATOM 2061 C C . ASN B 1 139 ? -4.75500 -4.99500 -2.04800 1.000 25.34778 132 ASN B C 1
ATOM 2062 O O . ASN B 1 139 ? -4.18800 -4.74100 -3.11200 1.000 26.36106 132 ASN B O 1
ATOM 2067 N N . THR B 1 140 ? -5.92000 -5.61700 -1.99100 1.000 24.85824 133 THR B N 1
ATOM 2068 C CA . THR B 1 140 ? -6.58300 -6.12400 -3.18300 1.000 25.56096 133 THR B CA 1
ATOM 2069 C C . THR B 1 140 ? -7.81600 -5.28300 -3.49200 1.000 27.69279 133 THR B C 1
ATOM 2070 O O . THR B 1 140 ? -8.64900 -5.04600 -2.60900 1.000 29.02190 133 THR B O 1
ATOM 2074 N N . SER B 1 141 ? -7.91900 -4.81100 -4.73400 1.000 21.91315 134 SER B N 1
ATOM 2075 C CA . SER B 1 141 ? -9.11400 -4.13200 -5.22000 1.000 23.70021 134 SER B CA 1
ATOM 2076 C C . SER B 1 141 ? -9.74800 -4.98600 -6.31000 1.000 24.10289 134 SER B C 1
ATOM 2077 O O . SER B 1 141 ? -9.11000 -5.29900 -7.31800 1.000 24.72139 134 SER B O 1
ATOM 2080 N N . VAL B 1 142 ? -10.98500 -5.35000 -6.11400 1.000 28.36393 135 VAL B N 1
ATOM 2081 C CA . VAL B 1 142 ? -11.70800 -6.15800 -7.08100 1.000 23.42123 135 VAL B CA 1
ATOM 2082 C C . VAL B 1 142 ? -12.34900 -5.23400 -8.10900 1.000 22.01317 135 VAL B C 1
ATOM 2083 O O . VAL B 1 142 ? -12.86000 -4.16100 -7.77500 1.000 21.87104 135 VAL B O 1
ATOM 2087 N N . VAL B 1 143 ? -12.28000 -5.62200 -9.37400 1.000 18.09954 136 VAL B N 1
ATOM 2088 C CA . VAL B 1 143 ? -12.80400 -4.78900 -10.45100 1.000 19.82343 136 VAL B CA 1
ATOM 2089 C C . VAL B 1 143 ? -14.30600 -4.99300 -10.53100 1.000 22.99223 136 VAL B C 1
ATOM 2090 O O . VAL B 1 143 ? -14.79000 -6.13100 -10.60800 1.000 22.50270 136 VAL B O 1
ATOM 2094 N N . LEU B 1 144 ? -15.04400 -3.88600 -10.50200 1.000 18.15481 137 LEU B N 1
ATOM 2095 C CA . LEU B 1 144 ? -16.49400 -3.89300 -10.61700 1.000 24.68454 137 LEU B CA 1
ATOM 2096 C C . LEU B 1 144 ? -16.95300 -3.59700 -12.03100 1.000 20.64984 137 LEU B C 1
ATOM 2097 O O . LEU B 1 144 ? -18.05500 -3.99400 -12.42900 1.000 23.72127 137 LEU B O 1
ATOM 2102 N N . ASN B 1 145 ? -16.13000 -2.89800 -12.79500 1.000 19.46812 138 ASN B N 1
ATOM 2103 C CA . ASN B 1 145 ? -16.43300 -2.62100 -14.19100 1.000 25.03195 138 ASN B CA 1
ATOM 2104 C C . ASN B 1 145 ? -15.10500 -2.34600 -14.85800 1.000 25.01879 138 ASN B C 1
ATOM 2105 O O . ASN B 1 145 ? -14.41500 -1.38500 -14.48900 1.000 23.27384 138 ASN B O 1
ATOM 2110 N N . ALA B 1 146 ? -14.78400 -3.14800 -15.86600 1.000 24.40556 139 ALA B N 1
ATOM 2111 C CA . ALA B 1 146 ? -13.60900 -2.84700 -16.70200 1.000 23.51071 139 ALA B CA 1
ATOM 2112 C C . ALA B 1 146 ? -14.11400 -1.99200 -17.86500 1.000 28.15601 139 ALA B C 1
ATOM 2113 O O . ALA B 1 146 ? -14.56200 -2.55200 -18.85300 1.000 27.31906 139 ALA B O 1
ATOM 2115 N N . VAL B 1 147 ? -14.08300 -0.67000 -17.69800 1.000 26.40843 140 VAL B N 1
ATOM 2116 C CA . VAL B 1 147 ? -14.56900 0.26000 -18.74900 1.000 23.22384 140 VAL B CA 1
ATOM 2117 C C . VAL B 1 147 ? -13.65000 0.15500 -19.96000 1.000 25.90574 140 VAL B C 1
ATOM 2118 O O . VAL B 1 147 ? -14.16300 0.12300 -21.06800 1.000 26.25841 140 VAL B O 1
ATOM 2122 N N . THR B 1 148 ? -12.34600 0.09500 -19.72500 1.000 24.06868 141 THR B N 1
ATOM 2123 C CA . THR B 1 148 ? -11.35300 -0.06600 -20.81200 1.000 23.84233 141 THR B CA 1
ATOM 2124 C C . THR B 1 148 ? -10.22300 -0.95900 -20.28600 1.000 24.68980 141 THR B C 1
ATOM 2125 O O . THR B 1 148 ? -9.84400 -0.80200 -19.13200 1.000 21.71576 141 THR B O 1
ATOM 2129 N N . GLU B 1 149 ? -9.71800 -1.85600 -21.12400 1.000 25.14249 142 GLU B N 1
ATOM 2130 C CA . GLU B 1 149 ? -8.62200 -2.76800 -20.71600 1.000 28.97189 142 GLU B CA 1
ATOM 2131 C C . GLU B 1 149 ? -7.62900 -2.98600 -21.86500 1.000 24.60295 142 GLU B C 1
ATOM 2132 O O . GLU B 1 149 ? -8.00100 -3.61000 -22.86300 1.000 25.08195 142 GLU B O 1
ATOM 2138 N N . ASN B 1 150 ? -6.40300 -2.50600 -21.69200 1.000 27.94019 143 ASN B N 1
ATOM 2139 C CA . ASN B 1 150 ? -5.33000 -2.65900 -22.71500 1.000 32.10122 143 ASN B CA 1
ATOM 2140 C C . ASN B 1 150 ? -5.84400 -2.19800 -24.08900 1.000 28.92452 143 ASN B C 1
ATOM 2141 O O . ASN B 1 150 ? -5.59900 -2.89600 -25.06500 1.000 34.15936 143 ASN B O 1
ATOM 2146 N N . GLU B 1 151 ? -6.50500 -1.04100 -24.14400 1.000 29.43248 144 GLU B N 1
ATOM 2147 C CA . GLU B 1 151 ? -6.99700 -0.46700 -25.42300 1.000 32.90658 144 GLU B CA 1
ATOM 2148 C C . GLU B 1 151 ? -5.89600 0.39300 -26.03900 1.000 31.40113 144 GLU B C 1
ATOM 2149 O O . GLU B 1 151 ? -5.75600 1.54900 -25.64700 1.000 32.68813 144 GLU B O 1
ATOM 2155 N N . GLN B 1 152 ? -5.17900 -0.17000 -27.00200 1.000 33.12502 145 GLN B N 1
ATOM 2156 C CA . GLN B 1 152 ? -4.04300 0.53700 -27.63600 1.000 33.24609 145 GLN B CA 1
ATOM 2157 C C . GLN B 1 152 ? -4.55700 1.75900 -28.40300 1.000 34.57783 145 GLN B C 1
ATOM 2158 O O . GLN B 1 152 ? -5.54400 1.63800 -29.11700 1.000 37.33606 145 GLN B O 1
ATOM 2164 N N . PHE B 1 153 ? -3.89100 2.88500 -28.22100 1.000 29.16929 146 PHE B N 1
ATOM 2165 C CA . PHE B 1 153 ? -4.32100 4.14100 -28.87400 1.000 34.60678 146 PHE B CA 1
ATOM 2166 C C . PHE B 1 153 ? -3.74700 4.23000 -30.28900 1.000 30.69842 146 PHE B C 1
ATOM 2167 O O . PHE B 1 153 ? -2.66500 3.71900 -30.55800 1.000 27.39276 146 PHE B O 1
ATOM 2175 N N . ALA B 1 154 ? -4.50300 4.87100 -31.16400 1.000 30.76158 147 ALA B N 1
ATOM 2176 C CA . ALA B 1 154 ? -4.03800 5.07300 -32.54300 1.000 29.52722 147 ALA B CA 1
ATOM 2177 C C . ALA B 1 154 ? -2.92800 6.11600 -32.55100 1.000 34.27253 147 ALA B C 1
ATOM 2178 O O . ALA B 1 154 ? -2.93700 7.01000 -31.69400 1.000 29.75883 147 ALA B O 1
ATOM 2180 N N . LEU B 1 155 ? -2.02100 5.98000 -33.50000 1.000 25.93732 148 LEU B N 1
ATOM 2181 C CA . LEU B 1 155 ? -0.86300 6.88400 -33.60200 1.000 33.24346 148 LEU B CA 1
ATOM 2182 C C . LEU B 1 155 ? -1.27000 8.18100 -34.30500 1.000 35.06736 148 LEU B C 1
ATOM 2183 O O . LEU B 1 155 ? -2.16100 8.13400 -35.14900 1.000 35.41477 148 LEU B O 1
ATOM 2188 N N . ASP B 1 156 ? -0.63500 9.28100 -33.93400 1.000 39.67318 149 ASP B N 1
ATOM 2189 C CA . ASP B 1 156 ? -0.89300 10.59700 -34.55300 1.000 36.19908 149 ASP B CA 1
ATOM 2190 C C . ASP B 1 156 ? -0.49100 10.55000 -36.02400 1.000 34.46466 149 ASP B C 1
ATOM 2191 O O . ASP B 1 156 ? 0.61000 10.07400 -36.30900 1.000 37.64136 149 ASP B O 1
ATOM 2196 N N . VAL B 1 157 ? -1.38500 10.96400 -36.91600 1.000 36.58070 150 VAL B N 1
ATOM 2197 C CA . VAL B 1 157 ? -1.04800 11.05500 -38.36700 1.000 40.32852 150 VAL B CA 1
ATOM 2198 C C . VAL B 1 157 ? -1.31700 12.49400 -38.82700 1.000 48.31369 150 VAL B C 1
ATOM 2199 O O . VAL B 1 157 ? -0.57000 12.96600 -39.70500 1.000 60.55726 150 VAL B O 1
#

Secondary structure (DSSP, 8-state):
--HHHHHHHHHTT-TT--HHHHHHHHTS-HHHHHHHHHHHHHTTSEEEEEEEE-TTTTT--EEEEEEEE--GGGHHHHHHHHHHSTTEEEEEEESSS--EEEEEEESSHHHHHHHHHHHTT-TT--EEEEEEEEEEEE-S-PPPPP-/--HHHHHHHHHTT-TT--HHHHHHHHTS-HHHHHHHHHHHHHTTSEEEEEEEE-TTTTT--EEEEEEEEE-GGGHHHHHHHHHH-TTEEEEEEESSS--EEEEEEESSHHHHHHHHHHHHT-TTEEEEEEEEEEEEEESS-PPPPP-

B-factor: mean 30.9, std 8.0, range [13.68, 71.52]

Solvent-accessible surface area: 13716 Å² total; per-residue (Å²): 126,50,36,55,16,71,1,2,34,13,0,34,69,64,0,67,11,62,61,162,48,0,3,114,107,28,130,51,56,69,94,37,1,46,68,62,8,89,66,6,70,116,115,25,11,3,115,20,20,30,0,92,10,44,9,91,54,45,33,12,92,22,12,0,3,0,13,0,73,5,63,46,102,7,29,87,96,0,9,61,87,0,77,83,57,82,41,12,10,1,0,1,27,3,51,59,87,51,24,0,4,0,2,0,24,2,119,69,71,107,25,8,77,97,57,14,86,70,8,74,94,22,112,40,19,159,71,43,67,42,7,39,22,124,75,48,57,32,32,26,46,51,6,45,18,98,118,123,81,24,51,17,74,1,2,39,22,0,31,64,71,0,69,9,56,63,116,54,0,6,152,115,21,135,46,63,65,90,39,1,34,57,52,12,120,71,5,68,116,108,26,11,3,95,23,21,29,0,35,11,39,8,93,54,56,33,11,95,23,19,0,2,0,11,0,86,4,109,50,103,5,28,93,63,0,18,64,38,2,77,87,39,88,41,6,8,1,3,0,34,2,48,58,96,49,29,0,4,0,4,0,23,2,125,69,75,107,28,13,68,96,32,20,84,68,6,74,111,38,96,54,16,168,66,45,64,44,6,41,22,124,73,50,47,16,55,44,110,45,6,47,22,102,99

Organism: Haloferax mediterranei (strain ATCC 33500 / DSM 1411 / JCM 8866 / NBRC 14739 / NCIMB 2177 / R-4) (NCBI:txid523841)